Protein AF-A0A1I1EJU1-F1 (afdb_monomer)

Mean predicted aligned error: 10.11 Å

Nearest PDB structures (foldseek):
  5xey-assembly1_C  TM=3.138E-01  e=4.226E-01  Mycobacteroides abscessus ATCC 19977
  5xey-assembly1_B  TM=3.857E-01  e=1.081E+00  Mycobacteroides abscessus ATCC 19977
  5xey-assembly1_D  TM=3.823E-01  e=1.506E+00  Mycobacteroides abscessus ATCC 19977
  5f82-assembly2_B  TM=4.639E-01  e=1.879E+00  Pseudomonas aeruginosa
  2qpn-assembly2_B  TM=4.536E-01  e=2.098E+00  unclassified

Foldseek 3Di:
DDDDPPPPPDDDDDDPPVVVVVVVVVVVVVVVVVVVVVVVVVCVVFKDKDQDDDPVNQVVLCVVQVWHQDPQKDKGIWIWGQDPPQRKIKIKTKIDRDADPVVRCCRTVPPWAKDWDDPPHPCPVVLQVVLCVRCVVVVHDFDFPTKIWTDDPDPDAQFPTWIWTWGADPNHIMIMIMTIGGD

Solvent-accessible surface area (backbone atoms only — not comparable to full-atom values): 10535 Å² total; per-residue (Å²): 139,79,85,81,77,81,77,85,82,66,79,81,76,81,78,81,63,60,68,60,55,50,52,51,52,50,52,52,51,51,52,52,50,50,51,52,48,51,51,51,50,49,46,59,71,36,39,46,81,41,74,75,75,52,74,70,52,48,56,48,50,24,63,76,66,70,38,48,80,56,91,78,43,44,77,52,37,38,39,37,40,49,49,90,88,70,44,36,31,42,41,39,39,34,36,34,56,36,81,46,74,65,63,48,47,56,62,21,37,66,91,58,54,71,40,79,51,52,86,86,42,89,58,34,66,61,52,50,52,54,52,45,56,51,33,48,78,70,77,42,91,76,70,69,77,48,39,33,36,54,55,77,88,57,99,83,63,53,60,81,44,36,42,38,34,32,26,79,51,98,81,33,27,34,37,45,36,39,39,38,30,59,98

Structure (mmCIF, N/CA/C/O backbone):
data_AF-A0A1I1EJU1-F1
#
_entry.id   AF-A0A1I1EJU1-F1
#
loop_
_atom_site.group_PDB
_atom_site.id
_atom_site.type_symbol
_atom_site.label_atom_id
_atom_site.label_alt_id
_atom_site.label_comp_id
_atom_site.label_asym_id
_atom_site.label_entity_id
_atom_site.label_seq_id
_atom_site.pdbx_PDB_ins_code
_atom_site.Cartn_x
_atom_site.Cartn_y
_atom_site.Cartn_z
_atom_site.occupancy
_atom_site.B_iso_or_equiv
_atom_site.auth_seq_id
_atom_site.auth_comp_id
_atom_site.auth_asym_id
_atom_site.auth_atom_id
_atom_site.pdbx_PDB_model_num
ATOM 1 N N . MET A 1 1 ? 68.398 22.693 -73.223 1.00 39.19 1 MET A N 1
ATOM 2 C CA . MET A 1 1 ? 68.583 22.332 -71.802 1.00 39.19 1 MET A CA 1
ATOM 3 C C . MET A 1 1 ? 67.243 22.518 -71.122 1.00 39.19 1 MET A C 1
ATOM 5 O O . MET A 1 1 ? 66.842 23.650 -70.896 1.00 39.19 1 MET A O 1
ATOM 9 N N . THR A 1 2 ? 66.510 21.434 -70.910 1.00 41.97 2 THR A N 1
ATOM 10 C CA . THR A 1 2 ? 65.166 21.458 -70.320 1.00 41.97 2 THR A CA 1
ATOM 11 C C . THR A 1 2 ? 65.276 20.745 -68.980 1.00 41.97 2 THR A C 1
ATOM 13 O O . THR A 1 2 ? 65.636 19.573 -68.948 1.00 41.97 2 THR A O 1
ATOM 16 N N . GLN A 1 3 ? 65.073 21.474 -67.881 1.00 45.75 3 GLN A N 1
ATOM 17 C CA . GLN A 1 3 ? 65.068 20.901 -66.535 1.00 45.75 3 GLN A CA 1
ATOM 18 C C . GLN A 1 3 ? 63.848 19.988 -66.381 1.00 45.75 3 GLN A C 1
ATOM 20 O O . GLN A 1 3 ? 62.709 20.449 -66.468 1.00 45.75 3 GLN A O 1
ATOM 25 N N . GLU A 1 4 ? 64.089 18.702 -66.134 1.00 48.44 4 GLU A N 1
ATOM 26 C CA . GLU A 1 4 ? 63.075 17.794 -65.607 1.00 48.44 4 GLU A CA 1
ATOM 27 C C . GLU A 1 4 ? 62.722 18.227 -64.181 1.00 48.44 4 GLU A C 1
ATOM 29 O O . GLU A 1 4 ? 63.508 18.103 -63.242 1.00 48.44 4 GLU A O 1
ATOM 34 N N . VAL A 1 5 ? 61.521 18.780 -64.023 1.00 55.97 5 VAL A N 1
ATOM 35 C CA . VAL A 1 5 ? 60.929 19.048 -62.715 1.00 55.97 5 VAL A CA 1
ATOM 36 C C . VAL A 1 5 ? 60.546 17.700 -62.108 1.00 55.97 5 VAL A C 1
ATOM 38 O O . VAL A 1 5 ? 59.552 17.094 -62.507 1.00 55.97 5 VAL A O 1
ATOM 41 N N . ASN A 1 6 ? 61.360 17.234 -61.161 1.00 53.75 6 ASN A N 1
ATOM 42 C CA . ASN A 1 6 ? 61.121 16.034 -60.368 1.00 53.75 6 ASN A CA 1
ATOM 43 C C . ASN A 1 6 ? 59.784 16.171 -59.606 1.00 53.75 6 ASN A C 1
ATOM 45 O O . ASN A 1 6 ? 59.648 17.001 -58.704 1.00 53.75 6 ASN A O 1
ATOM 49 N N . ARG A 1 7 ? 58.777 15.394 -60.025 1.00 52.56 7 ARG A N 1
ATOM 50 C CA . ARG A 1 7 ? 57.396 15.420 -59.510 1.00 52.56 7 ARG A CA 1
ATOM 51 C C . ARG A 1 7 ? 57.186 14.543 -58.269 1.00 52.56 7 ARG A C 1
ATOM 53 O O . ARG A 1 7 ? 56.056 14.463 -57.791 1.00 52.56 7 ARG A O 1
ATOM 60 N N . ASP A 1 8 ? 58.237 13.948 -57.708 1.00 55.03 8 ASP A N 1
ATOM 61 C CA . ASP A 1 8 ? 58.088 12.896 -56.692 1.00 55.03 8 ASP A CA 1
ATOM 62 C C . ASP A 1 8 ? 57.988 13.401 -55.240 1.00 55.03 8 ASP A C 1
ATOM 64 O O . ASP A 1 8 ? 57.847 12.606 -54.315 1.00 55.03 8 ASP A O 1
ATOM 68 N N . ASN A 1 9 ? 57.965 14.718 -55.011 1.00 58.25 9 ASN A N 1
ATOM 69 C CA . ASN A 1 9 ? 57.897 15.311 -53.665 1.00 58.25 9 ASN A CA 1
ATOM 70 C C . ASN A 1 9 ? 56.527 15.918 -53.309 1.00 58.25 9 ASN A C 1
ATOM 72 O O . ASN A 1 9 ? 56.455 16.958 -52.654 1.00 58.25 9 ASN A O 1
ATOM 76 N N . ILE A 1 10 ? 55.420 15.289 -53.716 1.00 61.12 10 ILE A N 1
ATOM 77 C CA . ILE A 1 10 ? 54.091 15.667 -53.210 1.00 61.12 10 ILE A CA 1
ATOM 78 C C . ILE A 1 10 ? 53.792 14.820 -51.962 1.00 61.12 10 ILE A C 1
ATOM 80 O O . ILE A 1 10 ? 53.554 13.619 -52.101 1.00 61.12 10 ILE A O 1
ATOM 84 N N . PRO A 1 11 ? 53.767 15.399 -50.744 1.00 60.94 11 PRO A N 1
ATOM 85 C CA . PRO A 1 11 ? 53.395 14.648 -49.550 1.00 60.94 11 PRO A CA 1
ATOM 86 C C . PRO A 1 11 ? 51.971 14.083 -49.711 1.00 60.94 11 PRO A C 1
ATOM 88 O O . PRO A 1 11 ? 51.075 14.797 -50.183 1.00 60.94 11 PRO A O 1
ATOM 91 N N . PRO A 1 12 ? 51.728 12.809 -49.346 1.00 62.62 12 PRO A N 1
ATOM 92 C CA . PRO A 1 12 ? 50.427 12.185 -49.536 1.00 62.62 12 PRO A CA 1
ATOM 93 C C . PRO A 1 12 ? 49.367 12.945 -48.736 1.00 62.62 12 PRO A C 1
ATOM 95 O O . PRO A 1 12 ? 49.482 13.128 -47.524 1.00 62.62 12 PRO A O 1
ATOM 98 N N . ARG A 1 13 ? 48.310 13.401 -49.420 1.00 63.53 13 ARG A N 1
ATOM 99 C CA . ARG A 1 13 ? 47.176 14.063 -48.763 1.00 63.53 13 ARG A CA 1
ATOM 100 C C . ARG A 1 13 ? 46.546 13.090 -47.755 1.00 63.53 13 ARG A C 1
ATOM 102 O O . ARG A 1 13 ? 46.285 11.943 -48.127 1.00 63.53 13 ARG A O 1
ATOM 109 N N . PRO A 1 14 ? 46.247 13.519 -46.517 1.00 61.56 14 PRO A N 1
ATOM 110 C CA . PRO A 1 14 ? 45.659 12.636 -45.519 1.00 61.56 14 PRO A CA 1
ATOM 111 C C . PRO A 1 14 ? 44.302 12.117 -46.013 1.00 61.56 14 PRO A C 1
ATOM 113 O O . PRO A 1 14 ? 43.384 12.893 -46.298 1.00 61.56 14 PRO A O 1
ATOM 116 N N . LYS A 1 15 ? 44.169 10.791 -46.139 1.00 61.16 15 LYS A N 1
ATOM 117 C CA . LYS A 1 15 ? 42.891 10.139 -46.449 1.00 61.16 15 LYS A CA 1
ATOM 118 C C . LYS A 1 15 ? 41.913 10.423 -45.305 1.00 61.16 15 LYS A C 1
ATOM 120 O O . LYS A 1 15 ? 42.147 10.033 -44.165 1.00 61.16 15 LYS A O 1
ATOM 125 N N . LYS A 1 16 ? 40.802 11.107 -45.599 1.00 58.94 16 LYS A N 1
ATOM 126 C CA . LYS A 1 16 ? 39.707 11.308 -44.637 1.00 58.94 16 LYS A CA 1
ATOM 127 C C . LYS A 1 16 ? 39.017 9.963 -44.377 1.00 58.94 16 LYS A C 1
ATOM 129 O O . LYS A 1 16 ? 38.163 9.550 -45.159 1.00 58.94 16 LYS A O 1
ATOM 134 N N . ASN A 1 17 ? 39.359 9.305 -43.270 1.00 61.19 17 ASN A N 1
ATOM 135 C CA . ASN A 1 17 ? 38.765 8.037 -42.827 1.00 61.19 17 ASN A CA 1
ATOM 136 C C . ASN A 1 17 ? 37.353 8.236 -42.244 1.00 61.19 17 ASN A C 1
ATOM 138 O O . ASN A 1 17 ? 37.102 7.980 -41.068 1.00 61.19 17 ASN A O 1
ATOM 142 N N . LYS A 1 18 ? 36.410 8.696 -43.076 1.00 65.06 18 LYS A N 1
ATOM 143 C CA . LYS A 1 18 ? 35.014 8.945 -42.677 1.00 65.06 18 LYS A CA 1
ATOM 144 C C . LYS A 1 18 ? 34.323 7.690 -42.121 1.00 65.06 18 LYS A C 1
ATOM 146 O O . LYS A 1 18 ? 33.534 7.808 -41.196 1.00 65.06 18 LYS A O 1
ATOM 151 N N . GLY A 1 19 ? 34.662 6.501 -42.628 1.00 67.94 19 GLY A N 1
ATOM 152 C CA . GLY A 1 19 ? 34.089 5.232 -42.157 1.00 67.94 19 GLY A CA 1
ATOM 153 C C . GLY A 1 19 ? 34.465 4.872 -40.715 1.00 67.94 19 GLY A C 1
ATOM 154 O O . GLY A 1 19 ? 33.627 4.359 -39.985 1.00 67.94 19 GLY A O 1
ATOM 155 N N . CYS A 1 20 ? 35.683 5.210 -40.275 1.00 75.81 20 CYS A N 1
ATOM 156 C CA . CYS A 1 20 ? 36.118 4.970 -38.895 1.00 75.81 20 CYS A CA 1
ATOM 157 C C . CYS A 1 20 ? 35.380 5.896 -37.917 1.00 75.81 20 CYS A C 1
ATOM 159 O O . CYS A 1 20 ? 34.893 5.450 -36.885 1.00 75.81 20 CYS A O 1
ATOM 161 N N . ILE A 1 21 ? 35.200 7.167 -38.291 1.00 80.00 21 ILE A N 1
ATOM 162 C CA . ILE A 1 21 ? 34.435 8.130 -37.486 1.00 80.00 21 ILE A CA 1
ATOM 163 C C . ILE A 1 21 ? 32.969 7.693 -37.372 1.00 80.00 21 ILE A C 1
ATOM 165 O O . ILE A 1 21 ? 32.416 7.713 -36.279 1.00 80.00 21 ILE A O 1
ATOM 169 N N . ILE A 1 22 ? 32.351 7.244 -38.471 1.00 82.62 22 ILE A N 1
ATOM 170 C CA . ILE A 1 22 ? 30.971 6.734 -38.451 1.00 82.62 22 ILE A CA 1
ATOM 171 C C . ILE A 1 22 ? 30.858 5.503 -37.541 1.00 82.62 22 ILE A C 1
ATOM 173 O O . ILE A 1 22 ? 29.946 5.446 -36.723 1.00 82.62 22 ILE A O 1
ATOM 177 N N . ALA A 1 23 ? 31.792 4.550 -37.626 1.00 84.12 23 ALA A N 1
ATOM 178 C CA . ALA A 1 23 ? 31.787 3.361 -36.773 1.00 84.12 23 ALA A CA 1
ATOM 179 C C . ALA A 1 23 ? 31.920 3.708 -35.279 1.00 84.12 23 ALA A C 1
ATOM 181 O O . ALA A 1 23 ? 31.195 3.153 -34.457 1.00 84.12 23 ALA A O 1
ATOM 182 N N . VAL A 1 24 ? 32.789 4.666 -34.934 1.00 84.50 24 VAL A N 1
ATOM 183 C CA . VAL A 1 24 ? 32.932 5.164 -33.557 1.00 84.50 24 VAL A CA 1
ATOM 184 C C . VAL A 1 24 ? 31.637 5.820 -33.078 1.00 84.50 24 VAL A C 1
ATOM 186 O O . VAL A 1 24 ? 31.172 5.513 -31.986 1.00 84.50 24 VAL A O 1
ATOM 189 N N . VAL A 1 25 ? 31.010 6.667 -33.899 1.00 86.88 25 VAL A N 1
ATOM 190 C CA . VAL A 1 25 ? 29.730 7.308 -33.551 1.00 86.88 25 VAL A CA 1
ATOM 191 C C . VAL A 1 25 ? 28.631 6.266 -33.326 1.00 86.88 25 VAL A C 1
ATOM 193 O O . VAL A 1 25 ? 27.905 6.357 -32.341 1.00 86.88 25 VAL A O 1
ATOM 196 N N . VAL A 1 26 ? 28.531 5.246 -34.184 1.00 89.06 26 VAL A N 1
ATOM 197 C CA . VAL A 1 26 ? 27.547 4.163 -34.025 1.00 89.06 26 VAL A CA 1
ATOM 198 C C . VAL A 1 26 ? 27.807 3.356 -32.752 1.00 89.06 26 VAL A C 1
ATOM 200 O O . VAL A 1 26 ? 26.865 3.105 -32.006 1.00 89.06 26 VAL A O 1
ATOM 203 N N . MET A 1 27 ? 29.060 2.996 -32.452 1.00 90.69 27 MET A N 1
ATOM 204 C CA . MET A 1 27 ? 29.396 2.303 -31.200 1.00 90.69 27 MET A CA 1
ATOM 205 C C . MET A 1 27 ? 29.012 3.121 -29.967 1.00 90.69 27 MET A C 1
ATOM 207 O O . MET A 1 27 ? 28.433 2.579 -29.030 1.00 90.69 27 MET A O 1
ATOM 211 N N . VAL A 1 28 ? 29.305 4.423 -29.977 1.00 89.94 28 VAL A N 1
ATOM 212 C CA . VAL A 1 28 ? 28.952 5.330 -28.881 1.00 89.94 28 VAL A CA 1
ATOM 213 C C . VAL A 1 28 ? 27.434 5.378 -28.697 1.00 89.94 28 VAL A C 1
ATOM 215 O O . VAL A 1 28 ? 26.951 5.216 -27.579 1.00 89.94 28 VAL A O 1
ATOM 218 N N . LEU A 1 29 ? 26.668 5.520 -29.783 1.00 92.94 29 LEU A N 1
ATOM 219 C CA . LEU A 1 29 ? 25.204 5.525 -29.722 1.00 92.94 29 LEU A CA 1
ATOM 220 C C . LEU A 1 29 ? 24.634 4.202 -29.197 1.00 92.94 29 LEU A C 1
ATOM 222 O O . LEU A 1 29 ? 23.718 4.228 -28.381 1.00 92.94 29 LEU A O 1
ATOM 226 N N . LEU A 1 30 ? 25.180 3.058 -29.619 1.00 92.31 30 LEU A N 1
ATOM 227 C CA . LEU A 1 30 ? 24.751 1.747 -29.123 1.00 92.31 30 LEU A CA 1
ATOM 228 C C . LEU A 1 30 ? 25.069 1.568 -27.637 1.00 92.31 30 LEU A C 1
ATOM 230 O O . LEU A 1 30 ? 24.220 1.088 -26.892 1.00 92.31 30 LEU A O 1
ATOM 234 N N . PHE A 1 31 ? 26.255 1.991 -27.192 1.00 91.94 31 PHE A N 1
ATOM 235 C CA . PHE A 1 31 ? 26.641 1.929 -25.784 1.00 91.94 31 PHE A CA 1
ATOM 236 C C . PHE A 1 31 ? 25.718 2.783 -24.905 1.00 91.94 31 PHE A C 1
ATOM 238 O O . PHE A 1 31 ? 25.183 2.292 -23.913 1.00 91.94 31 PHE A O 1
ATOM 245 N N . PHE A 1 32 ? 25.471 4.041 -25.288 1.00 91.75 32 PHE A N 1
ATOM 246 C CA . PHE A 1 32 ? 24.555 4.909 -24.546 1.00 91.75 32 PHE A CA 1
ATOM 247 C C . PHE A 1 32 ? 23.106 4.427 -24.622 1.00 91.75 32 PHE A C 1
ATOM 249 O O . PHE A 1 32 ? 22.401 4.484 -23.620 1.00 91.75 32 PHE A O 1
ATOM 256 N N . GLY A 1 33 ? 22.668 3.904 -25.770 1.00 91.75 33 GLY A N 1
ATOM 257 C CA . GLY A 1 33 ? 21.349 3.292 -25.914 1.00 91.75 33 GLY A CA 1
ATOM 258 C C . GLY A 1 33 ? 21.164 2.099 -24.977 1.00 91.75 33 GLY A C 1
ATOM 259 O O . GLY A 1 33 ? 20.149 2.015 -24.290 1.00 91.75 33 GLY A O 1
ATOM 260 N N . PHE A 1 34 ? 22.167 1.221 -24.882 1.00 92.38 34 PHE A N 1
ATOM 261 C CA . PHE A 1 34 ? 22.158 0.089 -23.957 1.00 92.38 34 PHE A CA 1
ATOM 262 C C . PHE A 1 34 ? 22.164 0.538 -22.490 1.00 92.38 34 PHE A C 1
ATOM 264 O O . PHE A 1 34 ? 21.370 0.038 -21.700 1.00 92.38 34 PHE A O 1
ATOM 271 N N . MET A 1 35 ? 23.004 1.515 -22.131 1.00 92.12 35 MET A N 1
ATOM 272 C CA . MET A 1 35 ? 23.022 2.092 -20.781 1.00 92.12 35 MET A CA 1
ATOM 273 C C . MET A 1 35 ? 21.662 2.690 -20.403 1.00 92.12 35 MET A C 1
ATOM 275 O O . MET A 1 35 ? 21.142 2.392 -19.333 1.00 92.12 35 MET A O 1
ATOM 279 N N . LEU A 1 36 ? 21.055 3.487 -21.287 1.00 91.06 36 LEU A N 1
ATOM 280 C CA . LEU A 1 36 ? 19.730 4.068 -21.058 1.00 91.06 36 LEU A CA 1
ATOM 281 C C . LEU A 1 36 ? 18.657 2.988 -20.914 1.00 91.06 36 LEU A C 1
ATOM 283 O O . LEU A 1 36 ? 17.827 3.077 -20.013 1.00 91.06 36 LEU A O 1
ATOM 287 N N . TYR A 1 37 ? 18.690 1.959 -21.763 1.00 91.25 37 TYR A N 1
ATOM 288 C CA . TYR A 1 37 ? 17.778 0.824 -21.660 1.00 91.25 37 TYR A CA 1
ATOM 289 C C . TYR A 1 37 ? 17.916 0.115 -20.309 1.00 91.25 37 TYR A C 1
ATOM 291 O O . TYR A 1 37 ? 16.919 -0.046 -19.614 1.00 91.25 37 TYR A O 1
ATOM 299 N N . ALA A 1 38 ? 19.140 -0.223 -19.896 1.00 88.44 38 ALA A N 1
ATOM 300 C CA . ALA A 1 38 ? 19.398 -0.868 -18.613 1.00 88.44 38 ALA A CA 1
ATOM 301 C C . ALA A 1 38 ? 18.953 0.004 -17.426 1.00 88.44 38 ALA A C 1
ATOM 303 O O . ALA A 1 38 ? 18.384 -0.511 -16.471 1.00 88.44 38 ALA A O 1
ATOM 304 N N . MET A 1 39 ? 19.148 1.326 -17.490 1.00 86.50 39 MET A N 1
ATOM 305 C CA . MET A 1 39 ? 18.671 2.249 -16.453 1.00 86.50 39 MET A CA 1
ATOM 306 C C . MET A 1 39 ? 17.141 2.308 -16.379 1.00 86.50 39 MET A C 1
ATOM 308 O O . MET A 1 39 ? 16.585 2.348 -15.283 1.00 86.50 39 MET A O 1
ATOM 312 N N . ILE A 1 40 ? 16.454 2.323 -17.525 1.00 85.44 40 ILE A N 1
ATOM 313 C CA . ILE A 1 40 ? 14.986 2.319 -17.582 1.00 85.44 40 ILE A CA 1
ATOM 314 C C . ILE A 1 40 ? 14.438 0.989 -17.069 1.00 85.44 40 ILE A C 1
ATOM 316 O O . ILE A 1 40 ? 13.499 0.988 -16.278 1.00 85.44 40 ILE A O 1
ATOM 320 N N . ASP A 1 41 ? 15.024 -0.127 -17.496 1.00 84.12 41 ASP A N 1
ATOM 321 C CA . ASP A 1 41 ? 14.615 -1.462 -17.071 1.00 84.12 41 ASP A CA 1
ATOM 322 C C . ASP A 1 41 ? 14.832 -1.650 -15.568 1.00 84.12 41 ASP A C 1
ATOM 324 O O . ASP A 1 41 ? 13.901 -2.002 -14.848 1.00 84.12 41 ASP A O 1
ATOM 328 N N . PHE A 1 42 ? 16.007 -1.261 -15.065 1.00 81.94 42 PHE A N 1
ATOM 329 C CA . PHE A 1 42 ? 16.299 -1.257 -13.637 1.00 81.94 42 PHE A CA 1
ATOM 330 C C . PHE A 1 42 ? 15.306 -0.388 -12.865 1.00 81.94 42 PHE A C 1
ATOM 332 O O . PHE A 1 42 ? 14.706 -0.866 -11.907 1.00 81.94 42 PHE A O 1
ATOM 339 N N . ARG A 1 43 ? 15.047 0.850 -13.311 1.00 80.56 43 ARG A N 1
ATOM 340 C CA . ARG A 1 43 ? 14.045 1.733 -12.693 1.00 80.56 43 ARG A CA 1
ATOM 341 C C . ARG A 1 43 ? 12.667 1.080 -12.663 1.00 80.56 43 ARG A C 1
ATOM 343 O O . ARG A 1 43 ? 12.015 1.105 -11.627 1.00 80.56 43 ARG A O 1
ATOM 350 N N . ASN A 1 44 ? 12.227 0.500 -13.775 1.00 78.50 44 ASN A N 1
ATOM 351 C CA . ASN A 1 44 ? 10.946 -0.193 -13.847 1.00 78.50 44 ASN A CA 1
ATOM 352 C C . ASN A 1 44 ? 10.924 -1.429 -12.946 1.00 78.50 44 ASN A C 1
ATOM 354 O O . ASN A 1 44 ? 9.851 -1.821 -12.495 1.00 78.50 44 ASN A O 1
ATOM 358 N N . MET A 1 45 ? 12.070 -2.061 -12.701 1.00 75.69 45 MET A N 1
ATOM 359 C CA . MET A 1 45 ? 12.198 -3.223 -11.833 1.00 75.69 45 MET A CA 1
ATOM 360 C C . MET A 1 45 ? 12.191 -2.859 -10.350 1.00 75.69 45 MET A C 1
ATOM 362 O O . MET A 1 45 ? 11.665 -3.664 -9.597 1.00 75.69 45 MET A O 1
ATOM 366 N N . ILE A 1 46 ? 12.732 -1.700 -9.946 1.00 81.94 46 ILE A N 1
ATOM 367 C CA . ILE A 1 46 ? 12.824 -1.261 -8.535 1.00 81.94 46 ILE A CA 1
ATOM 368 C C . ILE A 1 46 ? 11.738 -0.266 -8.115 1.00 81.94 46 ILE A C 1
ATOM 370 O O . ILE A 1 46 ? 11.581 0.006 -6.930 1.00 81.94 46 ILE A O 1
ATOM 374 N N . HIS A 1 47 ? 10.998 0.300 -9.069 1.00 85.12 47 HIS A N 1
ATOM 375 C CA . HIS A 1 47 ? 9.970 1.293 -8.800 1.00 85.12 47 HIS A CA 1
ATOM 376 C C . HIS A 1 47 ? 8.722 1.056 -9.651 1.00 85.12 47 HIS A C 1
ATOM 378 O O . HIS A 1 47 ? 8.786 0.970 -10.880 1.00 85.12 47 HIS A O 1
ATOM 384 N N . LYS A 1 48 ? 7.567 1.007 -8.990 1.00 89.06 48 LYS A N 1
ATOM 385 C CA . LYS A 1 48 ? 6.244 0.990 -9.618 1.00 89.06 48 LYS A CA 1
ATOM 386 C C . LYS A 1 48 ? 5.442 2.176 -9.087 1.00 89.06 48 LYS A C 1
ATOM 388 O O . LYS A 1 48 ? 5.405 2.381 -7.883 1.00 89.06 48 LYS A O 1
ATOM 393 N N . ASP A 1 49 ? 4.786 2.915 -9.977 1.00 92.38 49 ASP A N 1
ATOM 394 C CA . ASP A 1 49 ? 3.742 3.897 -9.647 1.00 92.38 49 ASP A CA 1
ATOM 395 C C . ASP A 1 49 ? 2.567 3.628 -10.593 1.00 92.38 49 ASP A C 1
ATOM 397 O O . ASP A 1 49 ? 2.630 3.899 -11.798 1.00 92.38 49 ASP A O 1
ATOM 401 N N . TRP A 1 50 ? 1.535 2.971 -10.074 1.00 94.00 50 TRP A N 1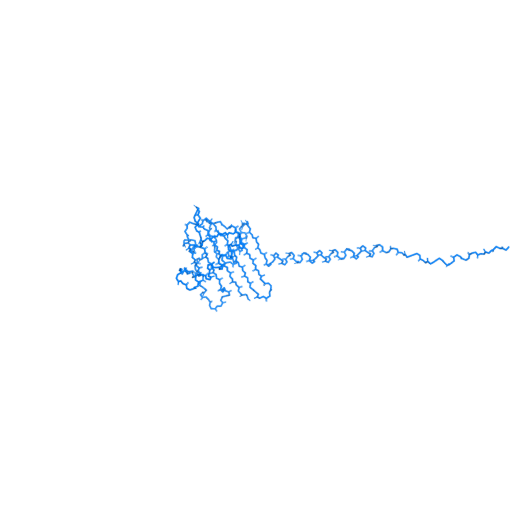
ATOM 402 C CA . TRP A 1 50 ? 0.356 2.563 -10.825 1.00 94.00 50 TRP A CA 1
ATOM 403 C C . TRP A 1 50 ? -0.849 3.389 -10.387 1.00 94.00 50 TRP A C 1
ATOM 405 O O . TRP A 1 50 ? -1.183 3.444 -9.210 1.00 94.00 50 TRP A O 1
ATOM 415 N N . LYS A 1 51 ? -1.529 3.990 -11.370 1.00 93.50 51 LYS A N 1
ATOM 416 C CA . LYS A 1 51 ? -2.802 4.725 -11.210 1.00 93.50 51 LYS A CA 1
ATOM 417 C C . LYS A 1 51 ? -3.977 4.051 -11.929 1.00 93.50 51 LYS A C 1
ATOM 419 O O . LYS A 1 51 ? -5.042 4.631 -12.090 1.00 93.50 51 LYS A O 1
ATOM 424 N N . ARG A 1 52 ? -3.731 2.875 -12.507 1.00 93.25 52 ARG A N 1
ATOM 425 C CA . ARG A 1 52 ? -4.709 2.071 -13.246 1.00 93.25 52 ARG A CA 1
ATOM 426 C C . ARG A 1 52 ? -4.478 0.618 -12.891 1.00 93.25 52 ARG A C 1
ATOM 428 O O . ARG A 1 52 ? -3.320 0.187 -12.897 1.00 93.25 52 ARG A O 1
ATOM 435 N N . PHE A 1 53 ? -5.562 -0.098 -12.652 1.00 95.44 53 PHE A N 1
ATOM 436 C CA . PHE A 1 53 ? -5.549 -1.459 -12.146 1.00 95.44 53 PHE A CA 1
ATOM 437 C C . PHE A 1 53 ? -6.337 -2.345 -13.101 1.00 95.44 53 PHE A C 1
ATOM 439 O O . PHE A 1 53 ? -7.507 -2.100 -13.369 1.00 95.44 53 PHE A O 1
ATOM 446 N N . ASP A 1 54 ? -5.629 -3.308 -13.672 1.00 95.12 54 ASP A N 1
ATOM 447 C CA . ASP A 1 54 ? -6.181 -4.483 -14.331 1.00 95.12 54 ASP A CA 1
ATOM 448 C C . ASP A 1 54 ? -5.988 -5.682 -13.389 1.00 95.12 54 ASP A C 1
ATOM 450 O O . ASP A 1 54 ? -5.274 -5.576 -12.384 1.00 95.12 54 ASP A O 1
ATOM 454 N N . ASP A 1 55 ? -6.591 -6.822 -13.719 1.00 96.06 55 ASP A N 1
ATOM 455 C CA . ASP A 1 55 ? -6.536 -8.036 -12.896 1.00 96.06 55 ASP A CA 1
ATOM 456 C C . ASP A 1 55 ? -5.090 -8.463 -12.576 1.00 96.06 55 ASP A C 1
ATOM 458 O O . ASP A 1 55 ? -4.791 -8.913 -11.472 1.00 96.06 55 ASP A O 1
ATOM 462 N N . GLU A 1 56 ? -4.153 -8.266 -13.514 1.00 95.62 56 GLU A N 1
ATOM 463 C CA . GLU A 1 56 ? -2.738 -8.599 -13.309 1.00 95.62 56 GLU A CA 1
ATOM 464 C C . GLU A 1 56 ? -2.088 -7.701 -12.245 1.00 95.62 56 GLU A C 1
ATOM 466 O O . GLU A 1 56 ? -1.305 -8.170 -11.413 1.00 95.62 56 GLU A O 1
ATOM 471 N N . ARG A 1 57 ? -2.378 -6.396 -12.264 1.00 94.88 57 ARG A N 1
ATOM 472 C CA . ARG A 1 57 ? -1.861 -5.450 -11.267 1.00 94.88 57 ARG A CA 1
ATOM 473 C C . ARG A 1 57 ? -2.503 -5.658 -9.910 1.00 94.88 57 A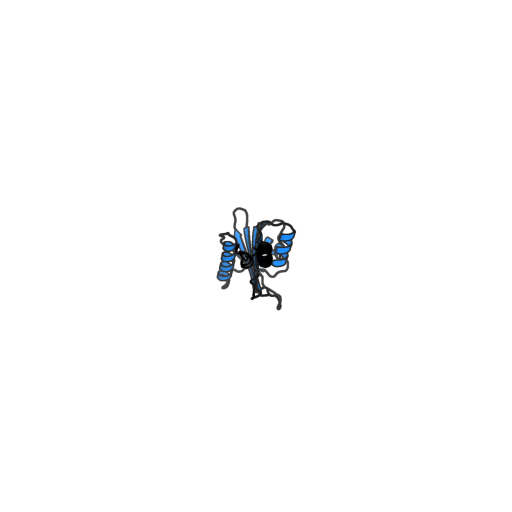RG A C 1
ATOM 475 O O . ARG A 1 57 ? -1.772 -5.597 -8.926 1.00 94.88 57 ARG A O 1
ATOM 482 N N . ILE A 1 58 ? -3.808 -5.921 -9.861 1.00 96.38 58 ILE A N 1
ATOM 483 C CA . ILE A 1 58 ? -4.520 -6.231 -8.614 1.00 96.38 58 ILE A CA 1
ATOM 484 C C . ILE A 1 58 ? -3.870 -7.448 -7.955 1.00 96.38 58 ILE A C 1
ATOM 486 O O . ILE A 1 58 ? -3.340 -7.318 -6.855 1.00 96.38 58 ILE A O 1
ATOM 490 N N . ALA A 1 59 ? -3.732 -8.557 -8.689 1.00 96.12 59 ALA A N 1
ATOM 491 C CA . ALA A 1 59 ? -3.101 -9.773 -8.177 1.00 96.12 59 ALA A CA 1
ATOM 492 C C . ALA A 1 59 ? -1.654 -9.552 -7.690 1.00 96.12 59 ALA A C 1
ATOM 494 O O . ALA A 1 59 ? -1.192 -10.188 -6.741 1.00 96.12 59 ALA A O 1
ATOM 495 N N . LYS A 1 60 ? -0.900 -8.643 -8.327 1.00 93.25 60 LYS A N 1
ATOM 496 C CA . LYS A 1 60 ? 0.446 -8.272 -7.858 1.00 93.25 60 LYS A CA 1
ATOM 497 C C . LYS A 1 60 ? 0.408 -7.481 -6.558 1.00 93.25 60 LYS A C 1
ATOM 499 O O . LYS A 1 60 ? 1.206 -7.777 -5.677 1.00 93.25 60 LYS A O 1
ATOM 504 N N . VAL A 1 61 ? -0.476 -6.492 -6.444 1.00 93.81 61 VAL A N 1
ATOM 505 C CA . VAL A 1 61 ? -0.632 -5.694 -5.220 1.00 93.81 61 VAL A CA 1
ATOM 506 C C . VAL A 1 61 ? -1.047 -6.580 -4.052 1.00 93.81 61 VAL A C 1
ATOM 508 O O . VAL A 1 61 ? -0.393 -6.538 -3.016 1.00 93.81 61 VAL A O 1
ATOM 511 N N . GLU A 1 62 ? -2.052 -7.431 -4.254 1.00 93.88 62 GLU A N 1
ATOM 512 C CA . GLU A 1 62 ? -2.510 -8.428 -3.280 1.00 93.88 62 GLU A CA 1
ATOM 513 C C . GLU A 1 62 ? -1.363 -9.312 -2.796 1.00 93.88 62 GLU A C 1
ATOM 515 O O . GLU A 1 62 ? -1.152 -9.478 -1.598 1.00 93.88 62 GLU A O 1
ATOM 520 N N . LYS A 1 63 ? -0.534 -9.797 -3.727 1.00 90.81 63 LYS A N 1
ATOM 521 C CA . LYS A 1 63 ? 0.655 -10.580 -3.389 1.00 90.81 63 LYS A CA 1
ATOM 522 C C . LYS A 1 63 ? 1.710 -9.775 -2.624 1.00 90.81 63 LYS A C 1
ATOM 524 O O . LYS A 1 63 ? 2.359 -10.325 -1.741 1.00 90.81 63 LYS A O 1
ATOM 529 N N . TYR A 1 64 ? 1.951 -8.519 -2.993 1.00 88.25 64 TYR A N 1
ATOM 530 C CA . TYR A 1 64 ? 2.978 -7.695 -2.348 1.00 88.25 64 TYR A CA 1
ATOM 531 C C . TYR A 1 64 ? 2.596 -7.256 -0.935 1.00 88.25 64 TYR A C 1
ATOM 533 O O . TYR A 1 64 ? 3.480 -7.076 -0.099 1.00 88.25 64 TYR A O 1
ATOM 541 N N . LEU A 1 65 ? 1.301 -7.071 -0.698 1.00 89.75 65 LEU A N 1
ATOM 542 C CA . LEU A 1 65 ? 0.735 -6.642 0.576 1.00 89.75 65 LEU A CA 1
ATOM 543 C C . LEU A 1 65 ? 0.178 -7.805 1.408 1.00 89.75 65 LEU A C 1
ATOM 545 O O . LEU A 1 65 ? -0.245 -7.589 2.537 1.00 89.75 65 LEU A O 1
ATOM 549 N N . ASP A 1 66 ? 0.201 -9.029 0.875 1.00 89.44 66 ASP A N 1
ATOM 550 C CA . ASP A 1 66 ? -0.380 -10.217 1.507 1.00 89.44 66 ASP A CA 1
ATOM 551 C C . ASP A 1 66 ? -1.802 -9.939 2.028 1.00 89.44 66 ASP A C 1
ATOM 553 O O . ASP A 1 66 ? -2.107 -10.083 3.214 1.00 89.44 66 ASP A O 1
ATOM 557 N N . MET A 1 67 ? -2.634 -9.443 1.110 1.00 92.81 67 MET A N 1
ATOM 558 C CA . MET A 1 67 ? -4.025 -9.050 1.326 1.00 92.81 67 MET A CA 1
ATOM 559 C C . MET A 1 67 ? -4.867 -9.418 0.103 1.00 92.81 67 MET A C 1
ATOM 561 O O . MET A 1 67 ? -4.327 -9.665 -0.971 1.00 92.81 67 MET A O 1
ATOM 565 N N . THR A 1 68 ? -6.187 -9.399 0.247 1.00 96.50 68 THR A N 1
ATOM 566 C CA . THR A 1 68 ? -7.145 -9.438 -0.868 1.00 96.50 68 THR A CA 1
ATOM 567 C C . THR A 1 68 ? -7.784 -8.061 -1.006 1.00 96.50 68 THR A C 1
ATOM 569 O O . THR A 1 68 ? -8.082 -7.432 0.005 1.00 96.50 68 THR A O 1
ATOM 572 N N . ILE A 1 69 ? -7.977 -7.551 -2.219 1.00 96.81 69 ILE A N 1
ATOM 573 C CA . ILE A 1 69 ? -8.720 -6.305 -2.438 1.00 96.81 69 ILE A CA 1
ATOM 574 C C . ILE A 1 69 ? -10.190 -6.689 -2.662 1.00 96.81 69 ILE A C 1
ATOM 576 O O . ILE A 1 69 ? -10.474 -7.344 -3.661 1.00 96.81 69 ILE A O 1
ATOM 580 N N . PRO A 1 70 ? -11.126 -6.323 -1.763 1.00 96.81 70 PRO A N 1
ATOM 581 C CA . PRO A 1 70 ? -12.543 -6.640 -1.952 1.00 96.81 70 PRO A CA 1
ATOM 582 C C . PRO A 1 70 ? -13.105 -6.060 -3.262 1.00 96.81 70 PRO A C 1
ATOM 584 O O . PRO A 1 70 ? -12.751 -4.945 -3.646 1.00 96.81 70 PRO A O 1
ATOM 587 N N . ASP A 1 71 ? -14.009 -6.783 -3.928 1.00 95.25 71 ASP A N 1
ATOM 588 C CA . ASP A 1 71 ? -14.579 -6.393 -5.233 1.00 95.25 71 ASP A CA 1
ATOM 589 C C . ASP A 1 71 ? -15.338 -5.053 -5.185 1.00 95.25 71 ASP A C 1
ATOM 591 O O . ASP A 1 71 ? -15.482 -4.356 -6.191 1.00 95.25 71 ASP A O 1
ATOM 595 N N . GLU A 1 72 ? -15.862 -4.698 -4.014 1.00 94.25 72 GLU A N 1
ATOM 596 C CA . GLU A 1 72 ? -16.624 -3.479 -3.761 1.00 94.25 72 GLU A CA 1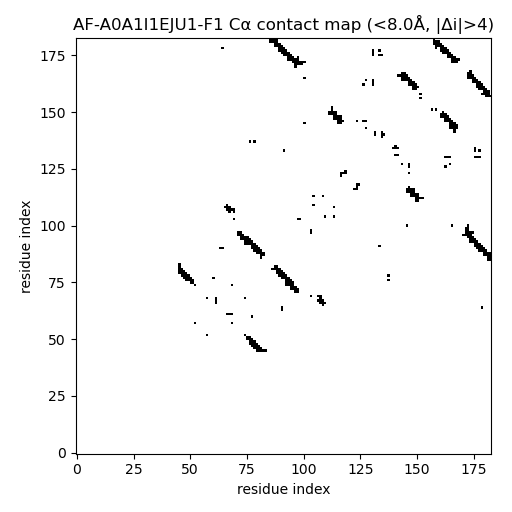
ATOM 597 C C . GLU A 1 72 ? -15.763 -2.220 -3.581 1.00 94.25 72 GLU A C 1
ATOM 599 O O . GLU A 1 72 ? -16.305 -1.113 -3.615 1.00 94.25 72 GLU A O 1
ATOM 604 N N . VAL A 1 73 ? -14.444 -2.359 -3.405 1.00 95.56 73 VAL A N 1
ATOM 605 C CA . VAL A 1 73 ? -13.536 -1.215 -3.252 1.00 95.56 73 VAL A CA 1
ATOM 606 C C . VAL A 1 73 ? -12.739 -0.962 -4.522 1.00 95.56 73 VAL A C 1
ATOM 608 O O . VAL A 1 73 ? -12.501 -1.844 -5.342 1.00 95.56 73 VAL A O 1
ATOM 611 N N . THR A 1 74 ? -12.287 0.276 -4.692 1.00 95.69 74 THR A N 1
ATOM 612 C CA . THR A 1 74 ? -11.515 0.678 -5.867 1.00 95.69 74 THR A CA 1
ATOM 613 C C . THR A 1 74 ? -10.081 1.021 -5.472 1.00 95.69 74 THR A C 1
ATOM 615 O O . THR A 1 74 ? -9.878 1.982 -4.728 1.00 95.69 74 THR A O 1
ATOM 618 N N . PRO A 1 75 ? -9.060 0.306 -5.980 1.00 96.44 75 PRO A N 1
ATOM 619 C CA . PRO A 1 75 ? -7.677 0.739 -5.837 1.00 96.44 75 PRO A CA 1
ATOM 620 C C . PRO A 1 75 ? -7.424 1.989 -6.686 1.00 96.44 75 PRO A C 1
ATOM 622 O O . PRO A 1 75 ? -7.702 2.025 -7.886 1.00 96.44 75 PRO A O 1
ATOM 625 N N . VAL A 1 76 ? -6.872 3.025 -6.059 1.00 94.88 76 VAL A N 1
ATOM 626 C CA . VAL A 1 76 ? -6.689 4.348 -6.679 1.00 94.88 76 VAL A CA 1
ATOM 627 C C . VAL A 1 76 ? -5.247 4.561 -7.103 1.00 94.88 76 VAL A C 1
ATOM 629 O O . VAL A 1 76 ? -4.964 5.012 -8.218 1.00 94.88 76 VAL A O 1
ATOM 632 N N . ARG A 1 77 ? -4.306 4.210 -6.224 1.00 95.31 77 ARG A N 1
ATOM 633 C CA . ARG A 1 77 ? -2.880 4.369 -6.490 1.00 95.31 77 ARG A CA 1
ATOM 634 C C . ARG A 1 77 ? -2.061 3.355 -5.723 1.00 95.31 77 ARG A C 1
ATOM 636 O O . ARG A 1 77 ? -2.313 3.109 -4.551 1.00 95.31 77 ARG A O 1
ATOM 643 N N . PHE A 1 78 ? -1.047 2.819 -6.385 1.00 94.88 78 PHE A N 1
ATOM 644 C CA . PHE A 1 78 ? -0.076 1.923 -5.786 1.00 94.88 78 PHE A CA 1
ATOM 645 C C . PHE A 1 78 ? 1.326 2.410 -6.111 1.00 94.88 78 PHE A C 1
ATOM 647 O O . PHE A 1 78 ? 1.658 2.609 -7.282 1.00 94.88 78 PHE A O 1
ATOM 654 N N . LYS A 1 79 ? 2.155 2.569 -5.084 1.00 93.38 79 LYS A N 1
ATOM 655 C CA . LYS A 1 79 ? 3.591 2.754 -5.234 1.00 93.38 79 LYS A CA 1
ATOM 656 C C . LYS A 1 79 ? 4.322 1.592 -4.593 1.00 93.38 79 LYS A C 1
ATOM 658 O O . LYS A 1 79 ? 4.055 1.229 -3.453 1.00 93.38 79 LYS A O 1
ATOM 663 N N . TRP A 1 80 ? 5.296 1.069 -5.316 1.00 90.31 80 TRP A N 1
ATOM 664 C CA . TRP A 1 80 ? 6.275 0.153 -4.762 1.00 90.31 80 TRP A CA 1
ATOM 665 C C . TRP A 1 80 ? 7.672 0.658 -5.057 1.00 90.31 80 TRP A C 1
ATOM 667 O O . TRP A 1 80 ? 7.955 1.147 -6.156 1.00 90.31 80 TRP A O 1
ATOM 677 N N . TYR A 1 81 ? 8.536 0.553 -4.061 1.00 85.81 81 TYR A N 1
ATOM 678 C CA . TYR A 1 81 ? 9.927 0.938 -4.162 1.00 85.81 81 TYR A CA 1
ATOM 679 C C . TYR A 1 81 ? 10.795 -0.082 -3.436 1.00 85.81 81 TYR A C 1
ATOM 681 O O . TYR A 1 81 ? 10.562 -0.364 -2.264 1.00 85.81 81 TYR A O 1
ATOM 689 N N . SER A 1 82 ? 11.801 -0.604 -4.128 1.00 82.88 82 SER A N 1
ATOM 690 C CA . SER A 1 82 ? 12.873 -1.400 -3.539 1.00 82.88 82 SER A CA 1
ATOM 691 C C . SER A 1 82 ? 14.145 -0.564 -3.517 1.00 82.88 82 SER A C 1
ATOM 693 O O . SER A 1 82 ? 14.631 -0.123 -4.564 1.00 82.88 82 SER A O 1
ATOM 695 N N . ALA A 1 83 ? 14.661 -0.312 -2.317 1.00 72.25 83 ALA A N 1
ATOM 696 C CA . ALA A 1 83 ? 15.900 0.413 -2.128 1.00 72.25 83 ALA A CA 1
ATOM 697 C C . ALA A 1 83 ? 17.091 -0.489 -2.513 1.00 72.25 83 ALA A C 1
ATOM 699 O O . ALA A 1 83 ? 17.222 -1.616 -2.028 1.00 72.25 83 ALA A O 1
ATOM 700 N N . PRO A 1 84 ? 17.977 -0.034 -3.415 1.00 65.31 84 PRO A N 1
ATOM 701 C CA . PRO A 1 84 ? 19.168 -0.796 -3.748 1.00 65.31 84 PRO A CA 1
ATOM 702 C C . PRO A 1 84 ? 20.180 -0.734 -2.595 1.00 65.31 84 PRO A C 1
ATOM 704 O O . PRO A 1 84 ? 20.741 0.323 -2.317 1.00 65.31 84 PRO A O 1
ATOM 707 N N . GLY A 1 85 ? 20.468 -1.886 -1.982 1.00 64.56 85 GLY A N 1
ATOM 708 C CA . GLY A 1 85 ? 21.624 -2.088 -1.096 1.00 64.56 85 GLY A CA 1
ATOM 709 C C . GLY A 1 85 ? 21.303 -2.554 0.324 1.00 64.56 85 GLY A C 1
ATOM 710 O O . GLY A 1 85 ? 22.120 -3.264 0.901 1.00 64.56 85 GLY A O 1
ATOM 711 N N . ASP A 1 86 ? 20.136 -2.207 0.859 1.00 65.19 86 ASP A N 1
ATOM 712 C CA . ASP A 1 86 ? 19.679 -2.601 2.202 1.00 65.19 86 ASP A CA 1
ATOM 713 C C . ASP A 1 86 ? 18.550 -3.645 2.172 1.00 65.19 86 ASP A C 1
ATOM 715 O O . ASP A 1 86 ? 18.194 -4.184 3.210 1.00 65.19 86 ASP A O 1
ATOM 719 N N . GLY A 1 87 ? 18.016 -3.955 0.985 1.00 66.50 87 GLY A N 1
ATOM 720 C CA . GLY A 1 87 ? 16.917 -4.907 0.820 1.00 66.50 87 GLY A CA 1
ATOM 721 C C . GLY A 1 87 ? 15.551 -4.317 1.170 1.00 66.50 87 GLY A C 1
ATOM 722 O O . GLY A 1 87 ? 14.536 -4.971 0.944 1.00 66.50 87 GLY A O 1
ATOM 723 N N . THR A 1 88 ? 15.484 -3.075 1.645 1.00 74.50 88 THR A N 1
ATOM 724 C CA . THR A 1 88 ? 14.243 -2.481 2.133 1.00 74.50 88 THR A CA 1
ATOM 725 C C . THR A 1 88 ? 13.254 -2.269 0.990 1.00 74.50 88 THR A C 1
ATOM 727 O O . THR A 1 88 ? 13.551 -1.621 -0.021 1.00 74.50 88 THR A O 1
ATOM 730 N N . CYS A 1 89 ? 12.046 -2.802 1.142 1.00 79.44 89 CYS A N 1
ATOM 731 C CA . CYS A 1 89 ? 10.955 -2.639 0.193 1.00 79.44 89 CYS A CA 1
ATOM 732 C C . CYS A 1 89 ? 9.770 -1.935 0.851 1.00 79.44 89 CYS A C 1
ATOM 734 O O . CYS A 1 89 ? 9.285 -2.352 1.899 1.00 79.44 89 CYS A O 1
ATOM 736 N N . PHE A 1 90 ? 9.265 -0.907 0.177 1.00 86.50 90 PHE A N 1
ATOM 737 C CA . PHE A 1 90 ? 8.111 -0.125 0.594 1.00 86.50 90 PHE A CA 1
ATOM 738 C C . PHE A 1 90 ? 6.966 -0.379 -0.375 1.00 86.50 90 PHE A C 1
ATOM 740 O O . PHE A 1 90 ? 7.099 -0.133 -1.576 1.00 86.50 90 PHE A O 1
ATOM 747 N N . ASN A 1 91 ? 5.833 -0.827 0.149 1.00 91.06 91 ASN A N 1
ATOM 748 C CA . ASN A 1 91 ? 4.574 -0.893 -0.579 1.00 91.06 91 ASN A CA 1
ATOM 749 C C . ASN A 1 91 ? 3.628 0.157 -0.016 1.00 91.06 91 ASN A C 1
ATOM 751 O O . ASN A 1 91 ? 3.494 0.260 1.199 1.00 91.06 91 ASN A O 1
ATOM 755 N N . LYS A 1 92 ? 2.964 0.908 -0.889 1.00 94.06 92 LYS A N 1
ATOM 756 C CA . LYS A 1 92 ? 1.997 1.940 -0.525 1.00 94.06 92 LYS A CA 1
ATOM 757 C C . LYS A 1 92 ? 0.775 1.810 -1.426 1.00 94.06 92 LYS A C 1
ATOM 759 O O . LYS A 1 92 ? 0.925 1.830 -2.648 1.00 94.06 92 LYS A O 1
ATOM 764 N N . LEU A 1 93 ? -0.414 1.695 -0.853 1.00 95.81 93 LEU A N 1
ATOM 765 C CA . LEU A 1 93 ? -1.674 1.540 -1.578 1.00 95.81 93 LEU A CA 1
ATOM 766 C C . LEU A 1 93 ? -2.722 2.507 -1.028 1.00 95.81 93 LEU A C 1
ATOM 768 O O . LEU A 1 93 ? -2.838 2.675 0.182 1.00 95.81 93 LEU A O 1
ATOM 772 N N . ILE A 1 94 ? -3.503 3.096 -1.930 1.00 95.69 94 ILE A N 1
ATOM 773 C CA . ILE A 1 94 ? -4.761 3.769 -1.608 1.00 95.69 94 ILE A CA 1
ATOM 774 C C . ILE A 1 94 ? -5.913 2.979 -2.208 1.00 95.69 94 ILE A C 1
ATOM 776 O O . ILE A 1 94 ? -5.884 2.653 -3.401 1.00 95.69 94 ILE A O 1
ATOM 780 N N . VAL A 1 95 ? -6.938 2.751 -1.396 1.00 95.88 95 VAL A N 1
ATOM 781 C CA . VAL A 1 95 ? -8.235 2.222 -1.820 1.00 95.88 95 VAL A CA 1
ATOM 782 C C . VAL A 1 95 ? -9.354 3.157 -1.369 1.00 95.88 95 VAL A C 1
ATOM 784 O O . VAL A 1 95 ? -9.286 3.760 -0.301 1.00 95.88 95 VAL A O 1
ATOM 787 N N . GLU A 1 96 ? -10.393 3.269 -2.184 1.00 95.50 96 GLU A N 1
ATOM 788 C CA . GLU A 1 96 ? -11.579 4.086 -1.923 1.00 95.50 96 GLU A CA 1
ATOM 789 C C . GLU A 1 96 ? -12.859 3.261 -2.075 1.00 95.50 96 GLU A C 1
ATOM 791 O O . GLU A 1 96 ? -12.843 2.149 -2.606 1.00 95.50 96 GLU A O 1
ATOM 796 N N . GLY A 1 97 ? -13.985 3.826 -1.632 1.00 94.75 97 GLY A N 1
ATOM 797 C CA . GLY A 1 97 ? -15.295 3.175 -1.714 1.00 94.75 97 GLY A CA 1
ATOM 798 C C . GLY A 1 97 ? -15.570 2.216 -0.557 1.00 94.75 97 G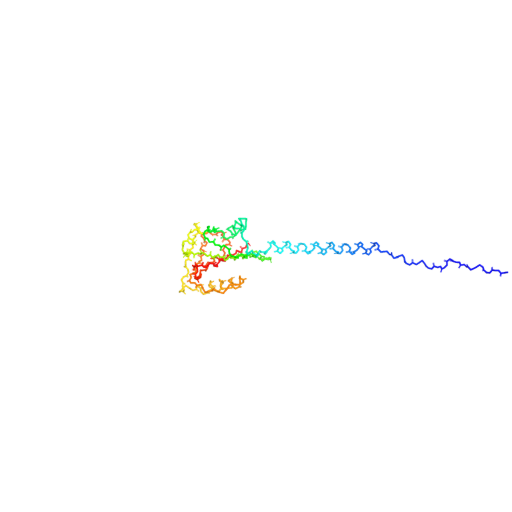LY A C 1
ATOM 799 O O . GLY A 1 97 ? -16.466 1.385 -0.650 1.00 94.75 97 GLY A O 1
ATOM 800 N N . ILE A 1 98 ? -14.818 2.331 0.539 1.00 96.94 98 ILE A N 1
ATOM 801 C CA . ILE A 1 98 ? -15.021 1.510 1.732 1.00 96.94 98 ILE A CA 1
ATOM 802 C C . ILE A 1 98 ? -16.253 2.024 2.480 1.00 96.94 98 ILE A C 1
ATOM 804 O O . ILE A 1 98 ? -16.310 3.190 2.865 1.00 96.94 98 ILE A O 1
ATOM 808 N N . SER A 1 99 ? -17.244 1.165 2.707 1.00 95.94 99 SER A N 1
ATOM 809 C CA . SER A 1 99 ? -18.433 1.524 3.489 1.00 95.94 99 SER A CA 1
ATOM 810 C C . SER A 1 99 ? -18.198 1.448 4.997 1.00 95.94 99 SER A C 1
ATOM 812 O O . SER A 1 99 ? -18.701 2.291 5.737 1.00 95.94 99 SER A O 1
ATOM 814 N N . ASP A 1 100 ? -17.441 0.443 5.440 1.00 95.81 100 ASP A N 1
ATOM 815 C CA . ASP A 1 100 ? -17.137 0.165 6.844 1.00 95.81 100 ASP A CA 1
ATOM 816 C C . ASP A 1 100 ? -15.673 -0.308 6.955 1.00 95.81 100 ASP A C 1
ATOM 818 O O . ASP A 1 100 ? -15.315 -1.306 6.318 1.00 95.81 100 ASP A O 1
ATOM 822 N N . PRO A 1 101 ? -14.813 0.393 7.721 1.00 96.06 101 PRO A N 1
ATOM 823 C CA . PRO A 1 101 ? -13.428 -0.011 7.945 1.00 96.06 101 PRO A CA 1
ATOM 824 C C . PRO A 1 101 ? -13.267 -1.440 8.473 1.00 96.06 101 PRO A C 1
ATOM 826 O O . PRO A 1 101 ? -12.379 -2.152 8.011 1.00 96.06 101 PRO A O 1
ATOM 829 N N . ASN A 1 102 ? -14.123 -1.892 9.394 1.00 95.56 102 ASN A N 1
ATOM 830 C CA . ASN A 1 102 ? -13.981 -3.211 10.016 1.00 95.56 102 ASN A CA 1
ATOM 831 C C . ASN A 1 102 ? -14.346 -4.334 9.041 1.00 95.56 102 ASN A C 1
ATOM 833 O O . ASN A 1 102 ? -13.610 -5.310 8.928 1.00 95.56 102 ASN A O 1
ATOM 837 N N . ASP A 1 103 ? -15.427 -4.162 8.275 1.00 96.19 103 ASP A N 1
ATOM 838 C CA . ASP A 1 103 ? -15.803 -5.108 7.214 1.00 96.19 103 ASP A CA 1
ATOM 839 C C . ASP A 1 103 ? -14.713 -5.193 6.133 1.00 96.19 103 ASP A C 1
ATOM 841 O O . ASP A 1 103 ? -14.379 -6.282 5.658 1.00 96.19 103 ASP A O 1
ATOM 845 N N . PHE A 1 104 ? -14.092 -4.057 5.788 1.00 97.12 104 PHE A N 1
ATOM 846 C CA . PHE A 1 104 ? -12.935 -4.052 4.897 1.00 97.12 104 PHE A CA 1
ATOM 847 C C . PHE A 1 104 ? -11.758 -4.831 5.491 1.00 97.12 104 PHE A C 1
ATOM 849 O O . PHE A 1 104 ? -11.170 -5.642 4.779 1.00 97.12 104 PHE A O 1
ATOM 856 N N . ILE A 1 105 ? -11.415 -4.619 6.767 1.00 96.12 105 ILE A N 1
ATOM 857 C CA . ILE A 1 105 ? -10.325 -5.353 7.425 1.00 96.12 105 ILE A CA 1
ATOM 858 C C . ILE A 1 105 ? -10.581 -6.865 7.387 1.00 96.12 105 ILE A C 1
ATOM 860 O O . ILE A 1 105 ? -9.702 -7.617 6.963 1.00 96.12 105 ILE A O 1
ATOM 864 N N . ASP A 1 106 ? -11.785 -7.304 7.752 1.00 95.31 106 ASP A N 1
ATOM 865 C CA . ASP A 1 106 ? -12.149 -8.723 7.818 1.00 95.31 106 ASP A CA 1
ATOM 866 C C . ASP A 1 106 ? -12.055 -9.421 6.453 1.00 95.31 106 ASP A C 1
ATOM 868 O O . ASP A 1 106 ? -11.582 -10.560 6.352 1.00 95.31 106 ASP A O 1
ATOM 872 N N . LYS A 1 107 ? -12.483 -8.738 5.384 1.00 96.12 107 LYS A N 1
ATOM 873 C CA . LYS A 1 107 ? -12.420 -9.260 4.012 1.00 96.12 107 LYS A CA 1
ATOM 874 C C . LYS A 1 107 ? -11.010 -9.208 3.442 1.00 96.12 107 LYS A C 1
ATOM 876 O O . LYS A 1 107 ? -10.541 -10.190 2.869 1.00 96.12 107 LYS A O 1
ATOM 881 N N . ALA A 1 108 ? -10.339 -8.069 3.590 1.00 95.88 108 ALA A N 1
ATOM 882 C CA . ALA A 1 108 ? -9.059 -7.823 2.948 1.00 95.88 108 ALA A CA 1
ATOM 883 C C . ALA A 1 108 ? -7.906 -8.580 3.615 1.00 95.88 108 ALA A C 1
ATOM 885 O O . ALA A 1 108 ? -6.947 -8.969 2.948 1.00 95.88 108 ALA A O 1
ATOM 886 N N . PHE A 1 109 ? -8.009 -8.827 4.920 1.00 92.56 109 PHE A N 1
ATOM 887 C CA . PHE A 1 109 ? -6.954 -9.425 5.736 1.00 92.56 109 PHE A CA 1
ATOM 888 C C . PHE A 1 109 ? -7.413 -10.709 6.429 1.00 92.56 109 PHE A C 1
ATOM 890 O O . PHE A 1 109 ? -7.005 -11.000 7.554 1.00 92.56 109 PHE A O 1
ATOM 897 N N . SER A 1 110 ? -8.254 -11.502 5.758 1.00 88.81 110 SER A N 1
ATOM 898 C CA . SER A 1 110 ? -8.792 -12.743 6.314 1.00 88.81 110 SER A CA 1
ATOM 899 C C . SER A 1 110 ? -7.677 -13.681 6.803 1.00 88.81 110 SER A C 1
ATOM 901 O O . SER A 1 110 ? -6.869 -14.186 6.024 1.00 88.81 110 SER A O 1
ATOM 903 N N . GLY A 1 111 ? -7.627 -13.910 8.119 1.00 84.25 111 GLY A N 1
ATOM 904 C CA . GLY A 1 111 ? -6.626 -14.766 8.764 1.00 84.25 111 GLY A CA 1
ATOM 905 C C . GLY A 1 111 ? -5.342 -14.061 9.221 1.00 84.25 111 GLY A C 1
ATOM 906 O O . GLY A 1 111 ? -4.478 -14.726 9.796 1.00 84.25 111 GLY A O 1
ATOM 907 N N . ALA A 1 112 ? -5.210 -12.748 9.018 1.00 86.88 112 ALA A N 1
ATOM 908 C CA . ALA A 1 112 ? -4.169 -11.942 9.648 1.00 86.88 112 ALA A CA 1
ATOM 909 C C . ALA A 1 112 ? -4.632 -11.409 11.014 1.00 86.88 112 ALA A C 1
ATOM 911 O O . ALA A 1 112 ? -5.814 -11.146 11.226 1.00 86.88 112 ALA A O 1
ATOM 912 N N . ASP A 1 113 ? -3.688 -11.227 11.938 1.00 89.19 113 ASP A N 1
ATOM 913 C CA . ASP A 1 113 ? -3.949 -10.559 13.214 1.00 89.19 113 ASP A CA 1
ATOM 914 C C . ASP A 1 113 ? -3.816 -9.046 13.008 1.00 89.19 113 ASP A C 1
ATOM 916 O O . ASP A 1 113 ? -2.707 -8.517 12.892 1.00 89.19 113 ASP A O 1
ATOM 920 N N . ILE A 1 114 ? -4.949 -8.361 12.866 1.00 92.06 114 ILE A N 1
ATOM 921 C CA . ILE A 1 114 ? -5.015 -6.908 12.696 1.00 92.06 114 ILE A CA 1
ATOM 922 C C . ILE A 1 114 ? -5.520 -6.296 13.994 1.00 92.06 114 ILE A C 1
ATOM 924 O O . ILE A 1 114 ? -6.589 -6.648 14.492 1.00 92.06 114 ILE A O 1
ATOM 928 N N . LYS A 1 115 ? -4.756 -5.350 14.534 1.00 92.44 115 LYS A N 1
ATOM 929 C CA . LYS A 1 115 ? -5.067 -4.685 15.791 1.00 92.44 115 LYS A CA 1
ATOM 930 C C . LYS A 1 115 ? -5.307 -3.202 15.566 1.00 92.44 115 LYS A C 1
ATOM 932 O O . LYS A 1 115 ? -4.459 -2.506 15.015 1.00 92.44 115 LYS A O 1
ATOM 937 N N . GLU A 1 116 ? -6.436 -2.712 16.060 1.00 95.00 116 GLU A N 1
ATOM 938 C CA . GLU A 1 116 ? -6.703 -1.278 16.143 1.00 95.00 116 GLU A CA 1
ATOM 939 C C . GLU A 1 116 ? -5.755 -0.614 17.154 1.00 95.00 116 GLU A C 1
ATOM 941 O O . GLU A 1 116 ? -5.543 -1.104 18.272 1.00 95.00 116 GLU A O 1
ATOM 946 N N . ILE A 1 117 ? -5.169 0.509 16.753 1.00 94.00 117 ILE A N 1
ATOM 947 C CA . ILE A 1 117 ? -4.293 1.328 17.581 1.00 94.00 117 ILE A CA 1
ATOM 948 C C . ILE A 1 117 ? -5.077 2.558 18.013 1.00 94.00 117 ILE A C 1
ATOM 950 O O . ILE A 1 117 ? -5.331 3.471 17.232 1.00 94.00 117 ILE A O 1
ATOM 954 N N . THR A 1 118 ? -5.435 2.584 19.289 1.00 92.75 118 THR A N 1
ATOM 955 C CA . THR A 1 118 ? -6.195 3.678 19.881 1.00 92.75 118 THR A CA 1
ATOM 956 C C . THR A 1 118 ? -5.327 4.933 20.077 1.00 92.75 118 THR A C 1
ATOM 958 O O . THR A 1 118 ? -4.109 4.817 20.252 1.00 92.75 118 THR A O 1
ATOM 961 N N . PRO A 1 119 ? -5.913 6.148 20.098 1.00 90.31 119 PRO A N 1
ATOM 962 C CA . PRO A 1 119 ? -5.155 7.399 20.233 1.00 90.31 119 PRO A CA 1
ATOM 963 C C . PRO A 1 119 ? -4.321 7.546 21.516 1.00 90.31 119 PRO A C 1
ATOM 965 O O . PRO A 1 119 ? -3.377 8.332 21.552 1.00 90.31 119 PRO A O 1
ATOM 968 N N . ASP A 1 120 ? -4.665 6.817 22.578 1.00 90.62 120 ASP A N 1
ATOM 969 C CA . ASP A 1 120 ? -3.933 6.767 23.849 1.00 90.62 120 ASP A CA 1
ATOM 970 C C . ASP A 1 120 ? -2.701 5.844 23.808 1.00 90.62 120 ASP A C 1
ATOM 972 O O . ASP A 1 120 ? -1.886 5.856 24.732 1.00 90.62 120 ASP A O 1
ATOM 976 N N . ASN A 1 121 ? -2.528 5.065 22.738 1.00 91.56 121 ASN A N 1
ATOM 977 C CA . ASN A 1 121 ? -1.356 4.227 22.541 1.00 91.56 121 ASN A CA 1
ATOM 978 C C . ASN A 1 121 ? -0.113 5.075 22.218 1.00 91.56 121 ASN A C 1
ATOM 980 O O . ASN A 1 121 ? -0.128 5.913 21.316 1.00 91.56 121 ASN A O 1
ATOM 984 N N . GLU A 1 122 ? 1.009 4.796 22.886 1.00 90.19 122 GLU A N 1
ATOM 985 C CA . GLU A 1 122 ? 2.284 5.507 22.692 1.00 90.19 122 GLU A CA 1
ATOM 986 C C . GLU A 1 122 ? 2.793 5.504 21.237 1.00 90.19 122 GLU A C 1
ATOM 988 O O . GLU A 1 122 ? 3.498 6.424 20.820 1.00 90.19 122 GLU A O 1
ATOM 993 N N . ARG A 1 123 ? 2.425 4.489 20.444 1.00 87.62 123 ARG A N 1
ATOM 994 C CA . ARG A 1 123 ? 2.837 4.346 19.040 1.00 87.62 123 ARG A CA 1
ATOM 995 C C . ARG A 1 123 ? 1.933 5.085 18.064 1.00 87.62 123 ARG A C 1
ATOM 997 O O . ARG A 1 123 ? 2.363 5.320 16.936 1.00 87.62 123 ARG A O 1
ATOM 1004 N N . PHE A 1 124 ? 0.720 5.466 18.474 1.00 89.44 124 PHE A N 1
ATOM 1005 C CA . PHE A 1 124 ? -0.301 6.033 17.589 1.00 89.44 124 PHE A CA 1
ATOM 1006 C C . PHE A 1 124 ? 0.238 7.215 16.781 1.00 89.44 124 PHE A C 1
ATOM 1008 O O . PHE A 1 124 ? 0.176 7.217 15.557 1.00 89.44 124 PHE A O 1
ATOM 1015 N N . SER A 1 125 ? 0.871 8.178 17.459 1.00 88.44 125 SER A N 1
ATOM 1016 C CA . SER A 1 125 ? 1.448 9.361 16.810 1.00 88.44 125 SER A CA 1
ATOM 1017 C C . SER A 1 125 ? 2.497 9.002 15.747 1.00 88.44 125 SER A C 1
ATOM 1019 O O . SER A 1 125 ? 2.479 9.559 14.652 1.00 88.44 125 SER A O 1
ATOM 1021 N N . GLY A 1 126 ? 3.376 8.034 16.030 1.00 89.06 126 GLY A N 1
ATOM 1022 C CA . GLY A 1 126 ? 4.401 7.590 15.080 1.00 89.06 126 GLY A CA 1
ATOM 1023 C C . GLY A 1 126 ? 3.824 6.866 13.860 1.00 89.06 126 GLY A C 1
ATOM 1024 O O . GLY A 1 126 ? 4.292 7.074 12.738 1.00 89.06 126 GLY A O 1
ATOM 1025 N N . ILE A 1 127 ? 2.785 6.053 14.065 1.00 91.31 127 ILE A N 1
ATOM 1026 C CA . ILE A 1 127 ? 2.082 5.355 12.982 1.00 91.31 127 ILE A CA 1
ATOM 1027 C C . ILE A 1 127 ? 1.336 6.363 12.103 1.00 91.31 127 ILE A C 1
ATOM 1029 O O . ILE A 1 127 ? 1.504 6.341 10.885 1.00 91.31 127 ILE A O 1
ATOM 1033 N N . CYS A 1 128 ? 0.598 7.297 12.707 1.00 91.12 128 CYS A N 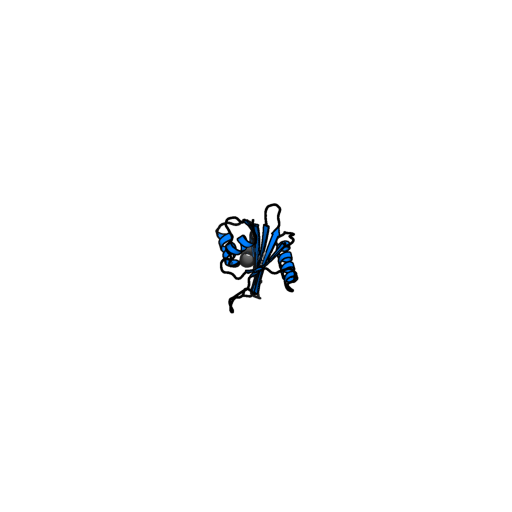1
ATOM 1034 C CA . CYS A 1 128 ? -0.075 8.376 11.988 1.00 91.12 128 CYS A CA 1
ATOM 1035 C C . CYS A 1 128 ? 0.906 9.185 11.139 1.00 91.12 128 CYS A C 1
ATOM 1037 O O . CYS A 1 128 ? 0.651 9.370 9.957 1.00 91.12 128 CYS A O 1
ATOM 1039 N N . ASN A 1 129 ? 2.053 9.599 11.690 1.00 91.12 129 ASN A N 1
ATOM 1040 C CA . ASN A 1 129 ? 3.079 10.318 10.923 1.00 91.12 129 ASN A CA 1
ATOM 1041 C C . ASN A 1 129 ? 3.549 9.516 9.703 1.00 91.12 129 ASN A C 1
ATOM 1043 O O . ASN A 1 129 ? 3.634 10.061 8.607 1.00 91.12 129 ASN A O 1
ATOM 1047 N N . THR A 1 130 ? 3.774 8.209 9.869 1.00 90.69 130 THR A N 1
ATOM 1048 C CA . THR A 1 130 ? 4.146 7.326 8.751 1.00 90.69 130 THR A CA 1
ATOM 1049 C C . THR A 1 130 ? 3.048 7.292 7.682 1.00 90.69 130 THR A C 1
ATOM 1051 O O . THR A 1 130 ? 3.333 7.370 6.489 1.00 90.69 130 THR A O 1
ATOM 1054 N N . LEU A 1 131 ? 1.784 7.185 8.093 1.00 92.69 131 LEU A N 1
ATOM 1055 C CA . LEU A 1 131 ? 0.642 7.172 7.180 1.00 92.69 131 LEU A CA 1
ATOM 1056 C C . LEU A 1 131 ? 0.440 8.527 6.480 1.00 92.69 131 LEU A C 1
ATOM 1058 O O . LEU A 1 131 ? 0.128 8.536 5.291 1.00 92.69 131 LEU A O 1
ATOM 1062 N N . TYR A 1 132 ? 0.687 9.649 7.165 1.00 91.69 132 TYR A N 1
ATOM 1063 C CA . TYR A 1 132 ? 0.656 10.994 6.580 1.00 91.69 132 TYR A CA 1
ATOM 1064 C C . TYR A 1 13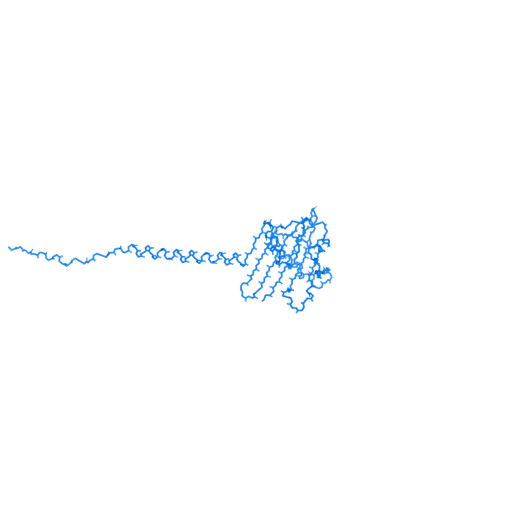2 ? 1.740 11.166 5.510 1.00 91.69 132 TYR A C 1
ATOM 1066 O O . TYR A 1 132 ? 1.455 11.620 4.406 1.00 91.69 132 TYR A O 1
ATOM 1074 N N . GLU A 1 133 ? 2.974 10.735 5.783 1.00 89.38 133 GLU A N 1
ATOM 1075 C CA . GLU A 1 133 ? 4.057 10.765 4.788 1.00 89.38 133 GLU A CA 1
ATOM 1076 C C . GLU A 1 133 ? 3.717 9.916 3.551 1.00 89.38 133 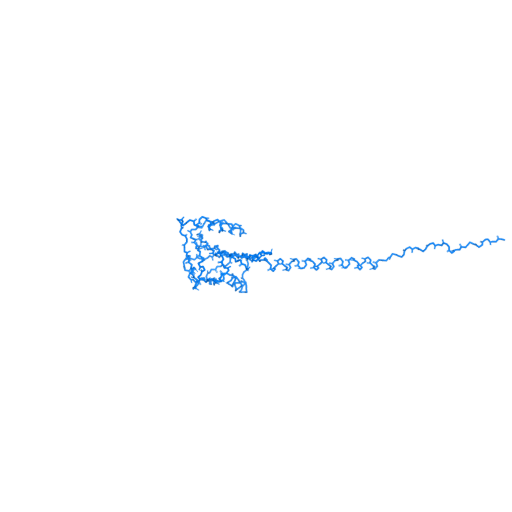GLU A C 1
ATOM 1078 O O . GLU A 1 133 ? 4.043 10.269 2.414 1.00 89.38 133 GLU A O 1
ATOM 1083 N N . VAL A 1 134 ? 3.045 8.779 3.755 1.00 89.12 134 VAL A N 1
ATOM 1084 C CA . VAL A 1 134 ? 2.568 7.923 2.664 1.00 89.12 134 VAL A CA 1
ATOM 1085 C C . VAL A 1 134 ? 1.459 8.604 1.869 1.00 89.12 134 VAL A C 1
ATOM 1087 O O . VAL A 1 134 ? 1.518 8.576 0.639 1.00 89.12 134 VAL A O 1
ATOM 1090 N N . SER A 1 135 ? 0.470 9.214 2.528 1.00 89.06 135 SER A N 1
ATOM 1091 C CA . SER A 1 135 ? -0.613 9.910 1.832 1.00 89.06 135 SER A CA 1
ATOM 1092 C C . SER A 1 135 ? -0.080 11.097 1.032 1.00 89.06 135 SER A C 1
ATOM 1094 O O . SER A 1 135 ? -0.434 11.231 -0.138 1.00 89.06 135 SER A O 1
ATOM 1096 N N . GLU A 1 136 ? 0.839 11.886 1.598 1.00 89.31 136 GLU A N 1
ATOM 1097 C CA . GLU A 1 136 ? 1.477 13.012 0.906 1.00 89.31 136 GLU A CA 1
ATOM 1098 C C . GLU A 1 136 ? 2.274 12.556 -0.322 1.00 89.31 136 GLU A C 1
ATOM 1100 O O . GLU A 1 136 ? 2.111 13.122 -1.401 1.00 89.31 136 GLU A O 1
ATOM 1105 N N . ASP A 1 137 ? 3.075 11.488 -0.211 1.00 86.19 137 ASP A N 1
ATOM 1106 C CA . ASP A 1 137 ? 3.786 10.910 -1.365 1.00 86.19 137 ASP A CA 1
ATOM 1107 C C . ASP A 1 137 ? 2.813 10.421 -2.452 1.00 86.19 137 ASP A C 1
ATOM 1109 O O . ASP A 1 137 ? 3.139 10.381 -3.641 1.00 86.19 137 ASP A O 1
ATOM 1113 N N . LEU A 1 138 ? 1.592 10.053 -2.077 1.00 85.62 138 LEU A N 1
ATOM 1114 C CA . LEU A 1 138 ? 0.550 9.653 -3.013 1.00 85.62 138 LEU A CA 1
ATOM 1115 C C . LEU A 1 138 ? -0.355 10.812 -3.467 1.00 85.62 138 LEU A C 1
ATOM 1117 O O . LEU A 1 138 ? -1.300 10.553 -4.217 1.00 85.62 138 LEU A O 1
ATOM 1121 N N . ASP A 1 139 ? 0.008 12.058 -3.147 1.00 84.38 139 ASP A N 1
ATOM 1122 C CA . ASP A 1 139 ? -0.701 13.304 -3.466 1.00 84.38 139 ASP A CA 1
ATOM 1123 C C . ASP A 1 139 ? -2.086 13.428 -2.789 1.00 84.38 139 ASP A C 1
ATOM 1125 O O . ASP A 1 139 ? -3.007 14.027 -3.349 1.00 84.38 139 ASP A O 1
ATOM 1129 N N . LEU A 1 140 ? -2.247 12.867 -1.585 1.00 83.12 140 LEU A N 1
ATOM 1130 C CA . LEU A 1 140 ? -3.453 12.973 -0.760 1.00 83.12 140 LEU A CA 1
ATOM 1131 C C . LEU A 1 140 ? -3.165 13.664 0.581 1.00 83.12 140 LEU A C 1
ATOM 1133 O O . LEU A 1 140 ? -2.198 13.350 1.271 1.00 83.12 140 LEU A O 1
ATOM 1137 N N . SER A 1 141 ? -4.054 14.581 0.967 1.00 83.56 141 SER A N 1
ATOM 1138 C CA . SER A 1 141 ? -4.080 15.198 2.296 1.00 83.56 141 SER A CA 1
ATOM 1139 C C . SER A 1 141 ? -5.302 14.667 3.032 1.00 83.56 141 SER A C 1
ATOM 1141 O O . SER A 1 141 ? -6.434 14.898 2.610 1.00 83.56 141 SER A O 1
ATOM 1143 N N . ILE A 1 142 ? -5.053 13.870 4.063 1.00 82.75 142 ILE A N 1
ATOM 1144 C CA . ILE A 1 142 ? -6.052 13.023 4.704 1.00 82.75 142 ILE A CA 1
ATOM 1145 C C . ILE A 1 142 ? -5.839 13.089 6.206 1.00 82.75 142 ILE A C 1
ATOM 1147 O O . ILE A 1 142 ? -4.714 12.884 6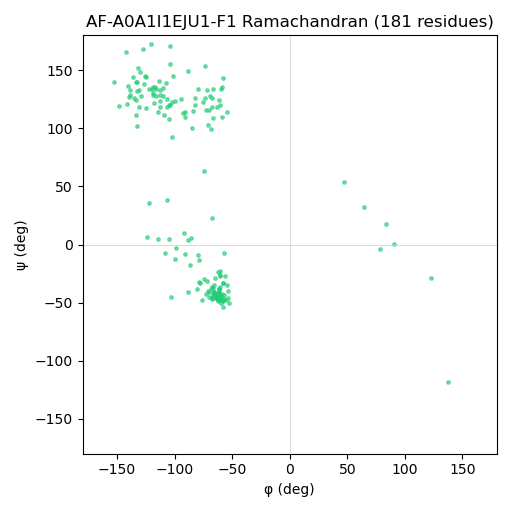.631 1.00 82.75 142 ILE A O 1
ATOM 1151 N N . GLU A 1 143 ? -6.896 13.291 6.994 1.00 87.31 143 GLU A N 1
ATOM 1152 C CA . GLU A 1 143 ? -6.871 13.068 8.446 1.00 87.31 143 GLU A CA 1
ATOM 1153 C C . GLU A 1 143 ? -7.383 11.660 8.766 1.00 87.31 143 GLU A C 1
ATOM 1155 O O . GLU A 1 143 ? -8.482 11.287 8.348 1.00 87.31 143 GLU A O 1
ATOM 1160 N N . PHE A 1 144 ? -6.595 10.871 9.495 1.00 91.06 144 PHE A N 1
ATOM 1161 C CA . PHE A 1 144 ? -6.957 9.493 9.829 1.00 91.06 144 PHE A CA 1
ATOM 1162 C C . PHE A 1 144 ? -7.895 9.437 11.038 1.00 91.06 144 PHE A C 1
ATOM 1164 O O . PHE A 1 144 ? -7.579 9.983 12.096 1.00 91.06 144 PHE A O 1
ATOM 1171 N N . SER A 1 145 ? -9.036 8.765 10.878 1.00 87.75 145 SER A N 1
ATOM 1172 C CA . SER A 1 145 ? -9.995 8.511 11.959 1.00 87.75 145 SER A CA 1
ATOM 1173 C C . SER A 1 145 ? -9.674 7.227 12.710 1.00 87.75 145 SER A C 1
ATOM 1175 O O . SER A 1 145 ? -9.737 7.207 13.935 1.00 87.75 145 SER A O 1
ATOM 1177 N N . ASP A 1 146 ? -9.288 6.187 11.972 1.00 92.94 146 ASP A N 1
ATOM 1178 C CA . ASP A 1 146 ? -9.087 4.841 12.497 1.00 92.94 146 ASP A CA 1
ATOM 1179 C C . ASP A 1 146 ? -7.746 4.312 11.985 1.00 92.94 146 ASP A C 1
ATOM 1181 O O . ASP A 1 146 ? -7.423 4.439 10.799 1.00 92.94 146 ASP A O 1
ATOM 1185 N N . VAL A 1 147 ? -6.936 3.752 12.880 1.00 95.38 147 VAL A N 1
ATOM 1186 C CA . VAL A 1 147 ? -5.573 3.306 12.573 1.00 95.38 147 VAL A CA 1
ATOM 1187 C C . VAL A 1 147 ? -5.386 1.892 13.079 1.00 95.38 147 VAL A C 1
ATOM 1189 O O . VAL A 1 147 ? -5.698 1.581 14.224 1.00 95.38 147 VAL A O 1
ATOM 1192 N N . TYR A 1 148 ? -4.831 1.043 12.227 1.00 94.94 148 TYR A N 1
ATOM 1193 C CA . TYR A 1 148 ? -4.611 -0.363 12.508 1.00 94.94 148 TYR A CA 1
ATOM 1194 C C . TYR A 1 148 ? -3.172 -0.752 12.182 1.00 94.94 148 TYR A C 1
ATOM 1196 O O . TYR A 1 148 ? -2.539 -0.222 11.264 1.00 94.94 148 TYR A O 1
ATOM 1204 N N . GLU A 1 149 ? -2.666 -1.715 12.938 1.00 92.94 149 GLU A N 1
ATOM 1205 C CA . GLU A 1 149 ? -1.374 -2.361 12.746 1.00 92.94 149 GLU A CA 1
ATOM 1206 C C . GLU A 1 149 ? -1.615 -3.853 12.521 1.00 92.94 149 GLU A C 1
ATOM 1208 O O . GLU A 1 149 ? -2.374 -4.488 13.257 1.00 92.94 149 GLU A O 1
ATOM 1213 N N . ARG A 1 150 ? -0.957 -4.436 11.519 1.00 88.25 150 ARG A N 1
ATOM 1214 C CA . ARG A 1 150 ? -0.915 -5.894 11.390 1.00 88.25 150 ARG A CA 1
ATOM 1215 C C . ARG A 1 150 ? 0.174 -6.438 12.303 1.00 88.25 150 ARG A C 1
ATOM 1217 O O . ARG A 1 150 ? 1.352 -6.124 12.143 1.00 88.25 150 ARG A O 1
ATOM 1224 N N . VAL A 1 151 ? -0.223 -7.290 13.237 1.00 81.56 151 VAL A N 1
ATOM 1225 C CA . VAL A 1 151 ? 0.677 -7.968 14.162 1.00 81.56 151 VAL A CA 1
ATOM 1226 C C . VAL A 1 151 ? 1.228 -9.210 13.465 1.00 81.56 151 VAL A C 1
ATOM 1228 O O . VAL A 1 151 ? 0.498 -10.144 13.131 1.00 81.56 151 VAL A O 1
ATOM 1231 N N . SER A 1 152 ? 2.538 -9.238 13.223 1.00 70.06 152 SER A N 1
ATOM 1232 C CA . SER A 1 152 ? 3.191 -10.443 12.706 1.00 70.06 152 SER A CA 1
ATOM 1233 C C . SER A 1 152 ? 3.212 -11.521 13.793 1.00 70.06 152 SER A C 1
ATOM 1235 O O . SER A 1 152 ? 3.826 -11.357 14.848 1.00 70.06 152 SER A O 1
ATOM 1237 N N . THR A 1 153 ? 2.524 -12.640 13.555 1.00 54.69 153 THR A N 1
ATOM 1238 C CA . THR A 1 153 ? 2.451 -13.776 14.492 1.00 54.69 153 THR A CA 1
ATOM 1239 C C . THR A 1 153 ? 3.550 -14.816 14.256 1.00 54.69 153 THR A C 1
ATOM 1241 O O . THR A 1 153 ? 3.731 -15.733 15.064 1.00 54.69 153 THR A O 1
ATOM 1244 N N . LYS A 1 154 ? 4.318 -14.694 13.168 1.00 55.50 154 LYS A N 1
ATOM 1245 C CA . LYS A 1 154 ? 5.370 -15.647 12.806 1.00 55.50 154 LYS A CA 1
ATOM 1246 C C . LYS A 1 154 ? 6.743 -15.123 13.218 1.00 55.50 154 LYS A C 1
ATOM 1248 O O . LYS A 1 154 ? 7.191 -14.080 12.764 1.00 55.50 154 LYS A O 1
ATOM 1253 N N . LYS A 1 155 ? 7.451 -15.928 14.020 1.00 47.47 155 LYS A N 1
ATOM 1254 C CA . LYS A 1 155 ? 8.833 -15.697 14.497 1.00 47.47 155 LYS A CA 1
ATOM 1255 C C . LYS A 1 155 ? 9.893 -15.500 13.394 1.00 47.47 155 LYS A C 1
ATOM 1257 O O . LYS A 1 155 ? 11.025 -15.193 13.742 1.00 47.47 155 LYS A O 1
ATOM 1262 N N . ASP A 1 156 ? 9.539 -15.693 12.125 1.00 48.91 156 ASP A N 1
ATOM 1263 C CA . ASP A 1 156 ? 10.447 -15.695 10.968 1.00 48.91 156 ASP A CA 1
ATOM 1264 C C . ASP A 1 156 ? 10.056 -14.684 9.868 1.00 48.91 156 ASP A C 1
ATOM 1266 O O . ASP A 1 156 ? 10.649 -14.699 8.788 1.00 48.91 156 ASP A O 1
ATOM 1270 N N . GLU A 1 157 ? 9.053 -13.819 10.080 1.00 53.62 157 GLU A N 1
ATOM 1271 C CA . GLU A 1 157 ? 8.537 -12.974 8.994 1.00 53.62 157 GLU A CA 1
ATOM 1272 C C . GLU A 1 157 ? 9.019 -11.520 9.030 1.00 53.62 157 GLU A C 1
ATOM 1274 O O . GLU A 1 157 ? 8.798 -10.772 9.977 1.00 53.62 157 GLU A O 1
ATOM 1279 N N . ARG A 1 158 ? 9.641 -11.170 7.901 1.00 58.31 158 ARG A N 1
ATOM 1280 C CA . ARG A 1 158 ? 10.329 -9.946 7.463 1.00 58.31 158 ARG A CA 1
ATOM 1281 C C . ARG A 1 158 ? 9.422 -8.724 7.26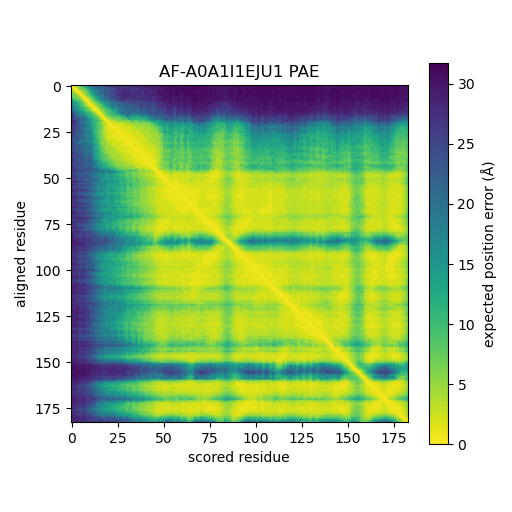5 1.00 58.31 158 ARG A C 1
ATOM 1283 O O . ARG A 1 158 ? 9.725 -7.859 6.448 1.00 58.31 158 ARG A O 1
ATOM 1290 N N . ILE A 1 159 ? 8.264 -8.708 7.918 1.00 60.00 159 ILE A N 1
ATOM 1291 C CA . ILE A 1 159 ? 7.312 -7.598 7.851 1.00 60.00 159 ILE A CA 1
ATOM 1292 C C . ILE A 1 159 ? 7.486 -6.812 9.142 1.00 60.00 159 ILE A C 1
ATOM 1294 O O . ILE A 1 159 ? 6.887 -7.147 10.164 1.00 60.00 159 ILE A O 1
ATOM 1298 N N . ASP A 1 160 ? 8.338 -5.792 9.102 1.00 65.81 160 ASP A N 1
ATOM 1299 C CA . ASP A 1 160 ? 8.671 -5.024 10.300 1.00 65.81 160 ASP A CA 1
ATOM 1300 C C . ASP A 1 160 ? 7.585 -4.009 10.650 1.00 65.81 160 ASP A C 1
ATOM 1302 O O . ASP A 1 160 ? 7.379 -3.709 11.827 1.00 65.81 160 ASP A O 1
ATOM 1306 N N . LYS A 1 161 ? 6.893 -3.453 9.642 1.00 82.50 161 LYS A N 1
ATOM 1307 C CA . LYS A 1 161 ? 5.844 -2.441 9.847 1.00 82.50 161 LYS A CA 1
ATOM 1308 C C . LYS A 1 161 ? 4.764 -2.539 8.783 1.00 82.50 161 LYS A C 1
ATOM 1310 O O . LYS A 1 161 ? 5.033 -2.322 7.603 1.00 82.50 161 LYS A O 1
ATOM 1315 N N . TYR A 1 162 ? 3.534 -2.798 9.209 1.00 91.31 162 TYR A N 1
ATOM 1316 C CA . TYR A 1 162 ? 2.374 -2.845 8.329 1.00 91.31 162 TYR A CA 1
ATOM 1317 C C . TYR A 1 162 ? 1.235 -2.060 8.970 1.00 91.31 162 TYR A C 1
ATOM 1319 O O . TYR A 1 162 ? 0.685 -2.473 9.993 1.00 91.31 162 TYR A O 1
ATOM 1327 N N . TYR A 1 163 ? 0.888 -0.929 8.361 1.00 94.44 163 TYR A N 1
ATOM 1328 C CA . TYR A 1 163 ? -0.080 0.016 8.906 1.00 94.44 163 TYR A CA 1
ATOM 1329 C C . TYR A 1 163 ? -1.195 0.301 7.913 1.00 94.44 163 TYR A C 1
ATOM 1331 O O . TYR A 1 163 ? -0.973 0.376 6.702 1.00 94.44 163 TYR A O 1
ATOM 1339 N N . ILE A 1 164 ? -2.391 0.484 8.456 1.00 96.38 164 ILE A N 1
ATOM 1340 C CA . ILE A 1 164 ? -3.606 0.771 7.707 1.00 96.38 164 ILE A CA 1
ATOM 1341 C C . ILE A 1 164 ? -4.265 1.964 8.391 1.00 96.38 164 ILE A C 1
ATOM 1343 O O . ILE A 1 164 ? -4.608 1.893 9.567 1.00 96.38 164 ILE A O 1
ATOM 1347 N N . GLY A 1 165 ? -4.407 3.069 7.671 1.00 96.38 165 GLY A N 1
ATOM 1348 C CA . GLY A 1 165 ? -5.119 4.253 8.138 1.00 96.38 165 GLY A CA 1
ATOM 1349 C C . GLY A 1 165 ? -6.381 4.457 7.327 1.00 96.38 165 GLY A C 1
ATOM 1350 O O . GLY A 1 165 ? -6.308 4.510 6.101 1.00 96.38 165 GLY A O 1
ATOM 1351 N N . PHE A 1 166 ? -7.515 4.621 7.994 1.00 96.69 166 PHE A N 1
ATOM 1352 C CA . PHE A 1 166 ? -8.772 4.991 7.359 1.00 96.69 166 PHE A CA 1
ATOM 1353 C C . PHE A 1 166 ? -9.053 6.464 7.564 1.00 96.69 166 PHE A C 1
ATOM 1355 O O . PHE A 1 166 ? -8.769 7.040 8.614 1.00 96.69 166 PHE A O 1
ATOM 1362 N N . SER A 1 167 ? -9.662 7.061 6.556 1.00 94.38 167 SER A N 1
ATOM 1363 C CA . SER A 1 167 ? -10.210 8.397 6.646 1.00 94.38 167 SER A CA 1
ATOM 1364 C C . SER A 1 167 ? -11.573 8.458 6.012 1.00 94.38 167 SER A C 1
ATOM 1366 O O . SER A 1 167 ? -11.848 7.804 5.004 1.00 94.38 167 SER A O 1
ATOM 1368 N N . LYS A 1 168 ? -12.430 9.264 6.623 1.00 93.31 168 LYS A N 1
ATOM 1369 C CA . LYS A 1 168 ? -13.799 9.451 6.190 1.00 93.31 168 LYS A CA 1
ATOM 1370 C C . LYS A 1 168 ? -13.861 10.412 5.008 1.00 93.31 168 LYS A C 1
ATOM 1372 O O . LYS A 1 168 ? -13.286 11.496 5.038 1.00 93.31 168 LYS A O 1
ATOM 1377 N N . THR A 1 169 ? -14.617 10.028 3.992 1.00 89.69 169 THR A N 1
ATOM 1378 C CA . THR A 1 169 ? -14.912 10.828 2.804 1.00 89.69 169 THR A CA 1
ATOM 1379 C C . THR A 1 169 ? -16.422 11.037 2.678 1.00 89.69 169 THR A C 1
ATOM 1381 O O . THR A 1 169 ? -17.217 10.428 3.398 1.00 89.69 169 THR A O 1
ATOM 1384 N N . ASP A 1 170 ? -16.849 11.881 1.737 1.00 87.19 170 ASP A N 1
ATOM 1385 C CA . ASP A 1 170 ? -18.278 12.108 1.469 1.00 87.19 170 ASP A CA 1
ATOM 1386 C C . ASP A 1 170 ? -19.008 10.837 0.989 1.00 87.19 170 ASP A C 1
ATOM 1388 O O . ASP A 1 170 ? -20.224 10.720 1.136 1.00 87.19 170 ASP A O 1
ATOM 1392 N N . SER A 1 171 ? -18.272 9.883 0.411 1.00 85.94 171 SER A N 1
ATOM 1393 C CA . SER A 1 171 ? -18.791 8.638 -0.166 1.00 85.94 171 SER A CA 1
ATOM 1394 C C . SER A 1 171 ? -18.540 7.395 0.696 1.00 85.94 171 SER A C 1
ATOM 1396 O O . SER A 1 171 ? -18.878 6.294 0.266 1.00 85.94 171 SER A O 1
ATOM 1398 N N . GLY A 1 172 ? -17.973 7.549 1.897 1.00 91.75 172 GLY A N 1
ATOM 1399 C CA . GLY A 1 172 ? -17.629 6.441 2.788 1.00 91.75 172 GLY A CA 1
ATOM 1400 C C . GLY A 1 172 ? -16.259 6.653 3.417 1.00 91.75 172 GLY A C 1
ATOM 1401 O O . GLY A 1 172 ? -16.052 7.619 4.148 1.00 91.75 172 GLY A O 1
ATOM 1402 N N . TYR A 1 173 ? -15.336 5.741 3.137 1.00 95.56 173 TYR A N 1
ATOM 1403 C CA . TYR A 1 173 ? -13.971 5.764 3.633 1.00 95.56 173 TYR A CA 1
ATOM 1404 C C . TYR A 1 173 ? -12.957 5.540 2.507 1.00 95.56 173 TYR A C 1
ATOM 1406 O O . TYR A 1 173 ? -13.211 4.872 1.498 1.00 95.56 173 TYR A O 1
ATOM 1414 N N . CYS A 1 174 ? -11.779 6.106 2.726 1.00 95.12 174 CYS A N 1
ATOM 1415 C CA . CYS A 1 174 ? -10.547 5.848 2.002 1.00 95.12 174 CYS A CA 1
ATOM 1416 C C . CYS A 1 174 ? -9.569 5.175 2.968 1.00 95.12 174 CYS A C 1
ATOM 1418 O O . CYS A 1 174 ? -9.510 5.563 4.137 1.00 95.12 174 CYS A O 1
ATOM 1420 N N . ALA A 1 175 ? -8.809 4.187 2.499 1.00 96.38 175 ALA A N 1
ATOM 1421 C CA . ALA A 1 175 ? -7.735 3.589 3.280 1.00 96.38 175 ALA A CA 1
ATOM 1422 C C . ALA A 1 175 ? -6.378 3.821 2.621 1.00 96.38 175 ALA A C 1
ATOM 1424 O O . ALA A 1 175 ? -6.202 3.621 1.417 1.00 96.38 175 ALA A O 1
ATOM 1425 N N . VAL A 1 176 ? -5.411 4.197 3.452 1.00 96.38 176 VAL A N 1
ATOM 1426 C CA . VAL A 1 176 ? -3.990 4.265 3.130 1.00 96.38 176 VAL A CA 1
ATOM 1427 C C . VAL A 1 176 ? -3.313 3.075 3.792 1.00 96.38 176 VAL A C 1
ATOM 1429 O O . VAL A 1 176 ? -3.352 2.924 5.011 1.00 96.38 176 VAL A O 1
ATOM 1432 N N . ILE A 1 177 ? -2.695 2.224 2.983 1.00 95.44 177 ILE A N 1
ATOM 1433 C CA . ILE A 1 177 ? -2.068 0.978 3.419 1.00 95.44 177 ILE A CA 1
ATOM 1434 C C . ILE A 1 177 ? -0.585 1.057 3.089 1.00 95.44 177 ILE A C 1
ATOM 1436 O O . ILE A 1 177 ? -0.209 1.358 1.954 1.00 95.44 177 ILE A O 1
ATOM 1440 N N . THR A 1 178 ? 0.265 0.777 4.073 1.00 93.56 178 THR A N 1
ATOM 1441 C CA . THR A 1 178 ? 1.715 0.751 3.888 1.00 93.56 178 THR A CA 1
ATOM 1442 C C . THR A 1 178 ? 2.332 -0.482 4.524 1.00 93.56 178 THR A C 1
ATOM 1444 O O . THR A 1 178 ? 1.948 -0.884 5.621 1.00 93.56 178 THR A O 1
ATOM 1447 N N . CYS A 1 179 ? 3.302 -1.069 3.830 1.00 89.94 179 CYS A N 1
ATOM 1448 C CA . CYS A 1 179 ? 4.066 -2.218 4.298 1.00 89.94 179 CYS A CA 1
ATOM 1449 C C . CYS A 1 179 ? 5.555 -1.977 4.051 1.00 89.94 179 CYS A C 1
ATOM 1451 O O . CYS A 1 179 ? 5.969 -1.734 2.911 1.00 89.94 179 CYS A O 1
ATOM 1453 N N . LEU A 1 180 ? 6.338 -2.073 5.122 1.00 83.81 180 LEU A N 1
ATOM 1454 C CA . LEU A 1 180 ? 7.792 -2.045 5.125 1.00 83.81 180 LEU A CA 1
ATOM 1455 C C . LEU A 1 180 ? 8.322 -3.462 5.332 1.00 83.81 180 LEU A C 1
ATOM 1457 O O . LEU A 1 180 ? 8.044 -4.074 6.365 1.00 83.81 180 LEU A O 1
ATOM 1461 N N . ASN A 1 181 ? 9.092 -3.942 4.361 1.00 74.38 181 ASN A N 1
ATOM 1462 C CA . ASN A 1 181 ? 9.759 -5.236 4.430 1.00 74.38 181 ASN A CA 1
ATOM 1463 C C . ASN A 1 181 ? 11.275 -5.041 4.376 1.00 74.38 181 ASN A C 1
ATOM 1465 O O . ASN A 1 181 ? 11.766 -4.522 3.368 1.00 74.38 181 ASN A O 1
ATOM 1469 N N . ASP A 1 182 ? 11.997 -5.513 5.389 1.00 62.94 182 ASP A N 1
ATOM 1470 C CA . ASP A 1 182 ? 13.461 -5.584 5.374 1.00 62.94 182 ASP A CA 1
ATOM 1471 C C . ASP A 1 182 ? 13.866 -6.985 4.865 1.00 62.94 182 ASP A C 1
ATOM 1473 O O . ASP A 1 182 ? 13.547 -8.004 5.485 1.00 62.94 182 ASP A O 1
ATOM 1477 N N . TYR A 1 183 ? 14.488 -7.070 3.678 1.00 56.75 183 TYR A N 1
ATOM 1478 C CA . TYR A 1 183 ? 14.800 -8.357 3.021 1.00 56.75 183 TYR A CA 1
ATOM 1479 C C . TYR A 1 183 ? 16.106 -9.017 3.449 1.00 56.75 183 TYR A C 1
ATOM 1481 O O . TYR A 1 183 ? 17.144 -8.329 3.536 1.00 56.75 183 TYR A O 1
#

pLDDT: mean 84.48, std 13.94, range [39.19, 97.12]

Organism: Ruminococcus albus (NCBI:txid1264)

Secondary structure (DSSP, 8-state):
----------PPPPP--HHHHHHHHHHHHHHHHHHHHHHHHHHHHHEEEES---HHHHHHHHHHHT----TTSEEEEEEEEE-TTT--EEEEEEEEEES-HHHHHHHHTTTSEEEE--TTSTTHHHHHHHHHHHHHHTT-----SEEEEEE---TT--EEEEEEEEEEETTEEEEEEEEEE--

Sequence (183 aa):
MTQEVNRDNIPPRPKKNKGCIIAVVVMVLLFFGFMLYAMIDFRNMIHKDWKRFDDERIAKVEKYLDMTIPDEVTPVRFKWYSAPGDGTCFNKLIVEGISDPNDFIDKAFSGADIKEITPDNERFSGICNTLYEVSEDLDLSIEFSDVYERVSTKKDERIDKYYIGFSKTDSGYCAVITCLNDY

Radius of gyration: 29.78 Å; Cα contacts (8 Å, |Δi|>4): 265; chains: 1; bounding box: 87×38×96 Å